Protein AF-A0A2V9G508-F1 (afdb_monomer_lite)

Radius of gyration: 18.96 Å; chains: 1; bounding box: 45×40×60 Å

Sequence (235 aa):
TRALKPDSVTQSCPCGTPPSLAWFRYMDQAVTADPVGSVQVRRRIKMYKALLGPRAAIYGDHVELTRIMGEGDKEEDLGDDFASTLGTGGVLGTKFTWPDYGPQLKNVYLKPDKEAHWKKWIGLYNEKMLSKGNFLDLYVYGYDFPEAYAIEKDGKMFYAFYAAEPKSFKEKAPEGIPKGELELRGLAEGKSYRVMDYVNKRDYGVVTGPTAKLKAEFMENLLLEATPAPADPKR

pLDDT: mean 89.58, std 12.24, range [45.34, 98.88]

Structure (mmCIF, N/CA/C/O backbone):
data_AF-A0A2V9G508-F1
#
_entry.id   AF-A0A2V9G508-F1
#
loop_
_atom_site.group_PDB
_atom_site.id
_atom_site.type_symbol
_atom_site.label_atom_id
_atom_site.label_alt_id
_atom_site.label_comp_id
_atom_site.label_asym_id
_atom_site.label_entity_id
_atom_site.label_seq_id
_atom_site.pdbx_PDB_ins_code
_atom_site.Cartn_x
_atom_site.Cartn_y
_atom_site.Cartn_z
_atom_site.occupancy
_atom_site.B_iso_or_equiv
_atom_site.auth_seq_id
_atom_site.auth_comp_id
_atom_site.auth_asym_id
_atom_site.auth_atom_id
_atom_site.pdbx_PDB_model_num
ATOM 1 N N . THR A 1 1 ? -9.281 -13.201 -24.296 1.00 66.31 1 THR A N 1
ATOM 2 C CA . THR A 1 1 ? -8.004 -13.826 -23.887 1.00 66.31 1 THR A CA 1
ATOM 3 C C . THR A 1 1 ? -8.218 -15.150 -23.179 1.00 66.31 1 THR A C 1
ATOM 5 O O . THR A 1 1 ? -7.686 -16.136 -23.665 1.00 66.31 1 THR A O 1
ATOM 8 N N . ARG A 1 2 ? -9.053 -15.227 -22.130 1.00 77.75 2 ARG A N 1
ATOM 9 C CA . ARG A 1 2 ? -9.274 -16.468 -21.352 1.00 77.75 2 ARG A CA 1
ATOM 10 C C . ARG A 1 2 ? -9.685 -17.707 -22.166 1.00 77.75 2 ARG A C 1
ATOM 12 O O . ARG A 1 2 ? -9.237 -18.795 -21.845 1.00 77.75 2 ARG A O 1
ATOM 19 N N . ALA A 1 3 ? -10.444 -17.547 -23.253 1.00 84.56 3 ALA A N 1
ATOM 20 C CA . ALA A 1 3 ? -10.786 -18.658 -24.153 1.00 84.56 3 ALA A CA 1
ATOM 21 C C . ALA A 1 3 ? -9.584 -19.231 -24.941 1.00 84.56 3 ALA A C 1
ATOM 23 O O . ALA A 1 3 ? -9.631 -20.375 -25.370 1.00 84.56 3 ALA A O 1
ATOM 24 N N . LEU A 1 4 ? -8.522 -18.442 -25.146 1.00 88.25 4 LEU A N 1
ATOM 25 C CA . LEU A 1 4 ? -7.315 -18.844 -25.884 1.00 88.25 4 LEU A CA 1
ATOM 26 C C . LEU A 1 4 ? -6.164 -19.227 -24.945 1.00 88.25 4 LEU A C 1
ATOM 28 O O . LEU A 1 4 ? -5.387 -20.124 -25.250 1.00 88.25 4 LEU A O 1
ATOM 32 N N . LYS A 1 5 ? -6.031 -18.508 -23.826 1.00 91.31 5 LYS A N 1
ATOM 33 C CA . LYS A 1 5 ? -5.007 -18.712 -22.798 1.00 91.31 5 LYS A CA 1
ATOM 34 C C . LYS A 1 5 ? -5.659 -18.542 -21.421 1.00 91.31 5 LYS A C 1
ATOM 36 O O . LYS A 1 5 ? -5.706 -17.423 -20.909 1.00 91.31 5 LYS A O 1
ATOM 41 N N . PRO A 1 6 ? -6.218 -19.615 -20.838 1.00 88.50 6 PRO A N 1
ATOM 42 C CA . PRO A 1 6 ? -6.976 -19.521 -19.594 1.00 88.50 6 PRO A CA 1
ATOM 43 C C . PRO A 1 6 ? -6.116 -19.090 -18.409 1.00 88.50 6 PRO A C 1
ATOM 45 O O . PRO A 1 6 ? -6.651 -18.441 -17.521 1.00 88.50 6 PRO A O 1
ATOM 48 N N . ASP A 1 7 ? -4.804 -19.338 -18.434 1.00 91.38 7 ASP A N 1
ATOM 49 C CA . ASP A 1 7 ? -3.892 -19.013 -17.328 1.00 91.38 7 ASP A CA 1
ATOM 50 C C . ASP A 1 7 ? -3.150 -17.677 -17.498 1.00 91.38 7 ASP A C 1
ATOM 52 O O . ASP A 1 7 ? -2.446 -17.237 -16.591 1.00 91.38 7 ASP A O 1
ATOM 56 N N . SER A 1 8 ? -3.293 -16.992 -18.641 1.00 92.19 8 SER A N 1
ATOM 57 C CA . SER A 1 8 ? -2.614 -15.707 -18.850 1.00 92.19 8 SER A CA 1
ATOM 58 C C . SER A 1 8 ? -3.250 -14.599 -18.017 1.00 92.19 8 SER A C 1
ATOM 60 O O . SER A 1 8 ? -4.474 -14.471 -17.998 1.00 92.19 8 SER A O 1
ATOM 62 N N . VAL A 1 9 ? -2.425 -13.740 -17.422 1.00 92.00 9 VAL A N 1
ATOM 63 C CA . VAL A 1 9 ? -2.872 -12.472 -16.837 1.00 92.00 9 VAL A CA 1
ATOM 64 C C . VAL A 1 9 ? -2.886 -11.413 -17.934 1.00 92.00 9 VAL A C 1
ATOM 66 O O . VAL A 1 9 ? -1.854 -11.115 -18.531 1.00 92.00 9 VAL A O 1
ATOM 69 N N . THR A 1 10 ? -4.059 -10.850 -18.210 1.00 91.44 10 THR A N 1
ATOM 70 C CA . THR A 1 10 ? -4.221 -9.756 -19.169 1.00 91.44 10 THR A CA 1
ATOM 71 C C . THR A 1 10 ? -4.081 -8.425 -18.442 1.00 91.44 10 THR A C 1
ATOM 73 O O . THR A 1 10 ? -4.891 -8.104 -17.570 1.00 91.44 10 THR A O 1
ATOM 76 N N . GLN A 1 11 ? -3.078 -7.641 -18.824 1.00 89.44 11 GLN A N 1
ATOM 77 C CA . GLN A 1 11 ? -2.895 -6.261 -18.380 1.00 89.44 11 GLN A CA 1
ATOM 78 C C . GLN A 1 11 ? -3.104 -5.302 -19.558 1.00 89.44 11 GLN A C 1
ATOM 80 O O . GLN A 1 11 ? -2.948 -5.676 -20.721 1.00 89.44 11 GLN A O 1
ATOM 85 N N . SER A 1 12 ? -3.456 -4.052 -19.270 1.00 86.38 12 SER A N 1
ATOM 86 C CA . SER A 1 12 ? -3.475 -2.975 -20.265 1.00 86.38 12 SER A CA 1
ATOM 87 C C . SER A 1 12 ? -2.794 -1.748 -19.678 1.00 86.38 12 SER A C 1
ATOM 89 O O . SER A 1 12 ? -3.294 -1.182 -18.708 1.00 86.38 12 SER A O 1
ATOM 91 N N . CYS A 1 13 ? -1.667 -1.347 -20.269 1.00 84.12 13 CYS A N 1
ATOM 92 C CA . CYS A 1 13 ? -0.889 -0.186 -19.848 1.00 84.12 13 CYS A CA 1
ATOM 93 C C . CYS A 1 13 ? -0.761 0.801 -21.021 1.00 84.12 13 CYS A C 1
ATOM 95 O O . CYS A 1 13 ? 0.034 0.565 -21.930 1.00 84.12 13 CYS A O 1
ATOM 97 N N . PRO A 1 14 ? -1.572 1.873 -21.065 1.00 82.31 14 PRO A N 1
ATOM 98 C CA . PRO A 1 14 ? -1.503 2.866 -22.132 1.00 82.31 14 PRO A CA 1
ATOM 99 C C . PRO A 1 14 ? -0.485 3.976 -21.814 1.00 82.31 14 PRO A C 1
ATOM 101 O O . PRO A 1 14 ? -0.861 5.144 -21.716 1.00 82.31 14 PRO A O 1
ATOM 104 N N . CYS A 1 15 ? 0.788 3.605 -21.637 1.00 78.50 15 CYS A N 1
ATOM 105 C CA . CYS A 1 15 ? 1.938 4.516 -21.497 1.00 78.50 15 CYS A CA 1
ATOM 106 C C . CYS A 1 15 ? 1.676 5.706 -20.552 1.00 78.50 15 CYS A C 1
ATOM 108 O O . CYS A 1 15 ? 1.617 6.861 -20.974 1.00 78.50 15 CYS A O 1
ATOM 110 N N . GLY A 1 16 ? 1.377 5.421 -19.284 1.00 74.81 16 GLY A N 1
ATOM 111 C CA . GLY A 1 16 ? 1.118 6.448 -18.266 1.00 74.81 16 GLY A CA 1
ATOM 112 C C . GLY A 1 16 ? -0.276 7.100 -18.269 1.00 74.81 16 GLY A C 1
ATOM 113 O O . GLY A 1 16 ? -0.688 7.694 -17.261 1.00 74.81 16 GLY A O 1
ATOM 114 N N . THR A 1 17 ? -1.058 6.969 -19.345 1.00 81.19 17 THR A N 1
ATOM 115 C CA . THR A 1 17 ? -2.392 7.589 -19.421 1.00 81.19 17 THR A CA 1
ATOM 116 C C . THR A 1 17 ? -3.435 6.843 -18.574 1.00 81.19 17 THR A C 1
ATOM 118 O O . THR A 1 17 ? -3.331 5.634 -18.364 1.00 81.19 17 THR A O 1
ATOM 121 N N . PRO A 1 18 ? -4.464 7.532 -18.031 1.00 77.62 18 PRO A N 1
ATOM 122 C CA . PRO A 1 18 ? -5.625 6.841 -17.475 1.00 77.62 18 PRO A CA 1
ATOM 123 C C . PRO A 1 18 ? -6.268 5.947 -18.554 1.00 77.62 18 PRO A C 1
ATOM 125 O O . PRO A 1 18 ? -6.654 6.471 -19.601 1.00 77.62 18 PRO A O 1
ATOM 128 N N . PRO A 1 19 ? -6.414 4.629 -18.340 1.00 80.06 19 PRO A N 1
ATOM 129 C CA . PRO A 1 19 ? -7.070 3.769 -19.318 1.00 80.06 19 PRO A CA 1
ATOM 130 C C . PRO A 1 19 ? -8.551 4.103 -19.477 1.00 80.06 19 PRO A C 1
ATOM 132 O O . PRO A 1 19 ? -9.226 4.546 -18.545 1.00 80.06 19 PRO A O 1
ATOM 135 N N . SER A 1 20 ? -9.075 3.803 -20.664 1.00 86.56 20 SER A N 1
ATOM 136 C CA . SER A 1 20 ? -10.512 3.859 -20.914 1.00 86.56 20 SER A CA 1
ATOM 137 C C . SER A 1 20 ? -11.251 2.848 -20.036 1.00 86.56 20 SER A C 1
ATOM 139 O O . SER A 1 20 ? -10.901 1.665 -20.008 1.00 86.56 20 SER A O 1
ATOM 141 N N . LEU A 1 21 ? -12.337 3.288 -19.391 1.00 87.75 21 LEU A N 1
ATOM 142 C CA . LEU A 1 21 ? -13.233 2.413 -18.621 1.00 87.75 21 LEU A CA 1
ATOM 143 C C . LEU A 1 21 ? -13.774 1.252 -19.471 1.00 87.75 21 LEU A C 1
ATOM 145 O O . LEU A 1 21 ? -14.044 0.170 -18.954 1.00 87.75 21 LEU A O 1
ATOM 149 N N . ALA A 1 22 ? -13.880 1.444 -20.792 1.00 89.62 22 ALA A N 1
ATOM 150 C CA . ALA A 1 22 ? -14.327 0.412 -21.724 1.00 89.62 22 ALA A CA 1
ATOM 151 C C . ALA A 1 22 ? -13.419 -0.833 -21.732 1.00 89.62 22 ALA A C 1
ATOM 153 O O . ALA A 1 22 ? -13.861 -1.914 -22.124 1.00 89.62 22 ALA A O 1
ATOM 154 N N . TRP A 1 23 ? -12.161 -0.705 -21.299 1.00 87.19 23 TRP A N 1
ATOM 155 C CA . TRP A 1 23 ? -11.194 -1.802 -21.292 1.00 87.19 23 TRP A CA 1
ATOM 156 C C . TRP A 1 23 ? -11.249 -2.656 -20.027 1.00 87.19 23 TRP A C 1
ATOM 158 O O . TRP A 1 23 ? -10.742 -3.774 -20.029 1.00 87.19 23 TRP A O 1
ATOM 168 N N . PHE A 1 24 ? -11.884 -2.172 -18.958 1.00 89.69 24 PHE A N 1
ATOM 169 C CA . PHE A 1 24 ? -11.827 -2.795 -17.629 1.00 89.69 24 PHE A CA 1
ATOM 170 C C . PHE A 1 24 ? -12.369 -4.222 -17.613 1.00 89.69 24 PHE A C 1
ATOM 172 O O . PHE A 1 24 ? -11.822 -5.093 -16.948 1.00 89.69 24 PHE A O 1
ATOM 179 N N . ARG A 1 25 ? -13.384 -4.499 -18.434 1.00 87.56 25 ARG A N 1
ATOM 180 C CA . ARG A 1 25 ? -13.949 -5.846 -18.609 1.00 87.56 25 ARG A CA 1
ATOM 181 C C . ARG A 1 25 ? -13.025 -6.842 -19.323 1.00 87.56 25 ARG A C 1
ATOM 183 O O . ARG A 1 25 ? -13.373 -8.015 -19.420 1.00 87.56 25 ARG A O 1
ATOM 190 N N . TYR A 1 26 ? -11.915 -6.380 -19.896 1.00 88.75 26 TYR A N 1
ATOM 191 C CA . TYR A 1 26 ? -10.987 -7.193 -20.685 1.00 88.75 26 TYR A CA 1
ATOM 192 C C . TYR A 1 26 ? -9.621 -7.375 -20.013 1.00 88.75 26 TYR A C 1
ATOM 194 O O . TYR A 1 26 ? -8.765 -8.049 -20.582 1.00 88.75 26 TYR A O 1
ATOM 202 N N . MET A 1 27 ? -9.418 -6.804 -18.823 1.00 89.50 27 MET A N 1
ATOM 203 C CA . MET A 1 27 ? -8.198 -6.963 -18.035 1.00 89.50 27 MET A CA 1
ATOM 204 C C . MET A 1 27 ? -8.455 -7.814 -16.793 1.00 89.50 27 MET A C 1
ATOM 206 O O . MET A 1 27 ? -9.518 -7.753 -16.183 1.00 89.50 27 MET A O 1
ATOM 210 N N . ASP A 1 28 ? -7.450 -8.595 -16.422 1.00 91.00 28 ASP A N 1
ATOM 211 C CA . ASP A 1 28 ? -7.436 -9.398 -15.199 1.00 91.00 28 ASP A CA 1
ATOM 212 C C . ASP A 1 28 ? -6.745 -8.646 -14.054 1.00 91.00 28 ASP A C 1
ATOM 214 O O . ASP A 1 28 ? -7.064 -8.834 -12.881 1.00 91.00 28 ASP A O 1
ATOM 218 N N . GLN A 1 29 ? -5.786 -7.791 -14.413 1.00 93.00 29 GLN A N 1
ATOM 219 C CA . GLN A 1 29 ? -5.009 -6.973 -13.499 1.00 93.00 29 GLN A CA 1
ATOM 220 C C . GLN A 1 29 ? -4.795 -5.598 -14.132 1.00 93.00 29 GLN A C 1
ATOM 222 O O . GLN A 1 29 ? -4.207 -5.489 -15.209 1.00 93.00 29 GLN A O 1
ATOM 227 N N . ALA A 1 30 ? -5.287 -4.548 -13.478 1.00 93.44 30 ALA A N 1
ATOM 228 C CA . ALA A 1 30 ? -5.016 -3.183 -13.920 1.00 93.44 30 ALA A CA 1
ATOM 229 C C . ALA A 1 30 ? -3.601 -2.763 -13.508 1.00 93.44 30 ALA A C 1
ATOM 231 O O . ALA A 1 30 ? -3.058 -3.300 -12.544 1.00 93.44 30 ALA A O 1
ATOM 232 N N . VAL A 1 31 ? -3.026 -1.791 -14.20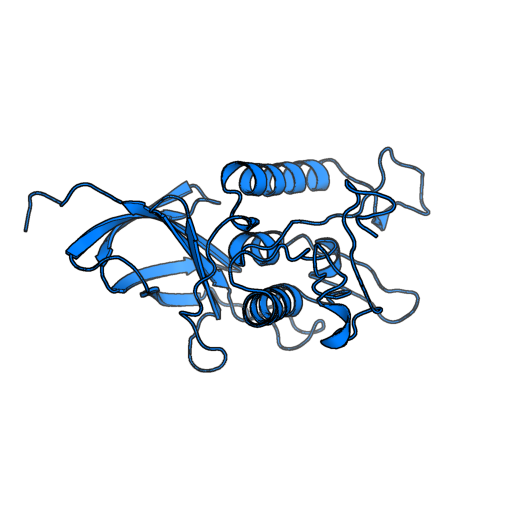9 1.00 92.25 31 VAL A N 1
ATOM 233 C CA . VAL A 1 31 ? -1.694 -1.239 -13.923 1.00 92.25 31 VAL A CA 1
ATOM 234 C C . VAL A 1 31 ? -1.843 0.236 -13.568 1.00 92.25 31 VAL A C 1
ATOM 236 O O . VAL A 1 31 ? -2.632 0.946 -14.199 1.00 92.25 31 VAL A O 1
ATOM 239 N N . THR A 1 32 ? -1.145 0.693 -12.528 1.00 89.38 32 THR A N 1
ATOM 240 C CA . THR A 1 32 ? -1.221 2.076 -12.029 1.00 89.38 32 THR A CA 1
ATOM 241 C C . THR A 1 32 ? -0.966 3.108 -13.124 1.00 89.38 32 THR A C 1
ATOM 243 O O . THR A 1 32 ? -1.766 4.040 -13.249 1.00 89.38 32 THR A O 1
ATOM 246 N N . ALA A 1 33 ? 0.116 2.939 -13.884 1.00 81.38 33 ALA A N 1
ATOM 247 C CA . ALA A 1 33 ? 0.594 3.742 -15.016 1.00 81.38 33 ALA A CA 1
ATOM 248 C C . ALA A 1 33 ? 2.057 3.322 -15.296 1.00 81.38 33 ALA A C 1
ATOM 250 O O . ALA A 1 33 ? 2.515 2.367 -14.690 1.00 81.38 33 ALA A O 1
ATOM 251 N N . ASP A 1 34 ? 2.796 4.090 -16.100 1.00 84.19 34 ASP A N 1
ATOM 252 C CA . ASP A 1 34 ? 4.206 4.381 -15.809 1.00 84.19 34 ASP A CA 1
ATOM 253 C C . ASP A 1 34 ? 4.204 5.474 -14.721 1.00 84.19 34 ASP A C 1
ATOM 255 O O . ASP A 1 34 ? 4.081 6.659 -15.059 1.00 84.19 34 ASP A O 1
ATOM 259 N N . PRO A 1 35 ? 4.131 5.136 -13.415 1.00 82.06 35 PRO A N 1
ATOM 260 C CA . PRO A 1 35 ? 4.065 6.168 -12.398 1.00 82.06 35 PRO A CA 1
ATOM 261 C C . PRO A 1 35 ? 5.350 6.992 -12.437 1.00 82.06 35 PRO A C 1
ATOM 263 O O . PRO A 1 35 ? 6.413 6.468 -12.709 1.00 82.06 35 PRO A O 1
ATOM 266 N N . VAL A 1 36 ? 5.269 8.279 -12.137 1.00 85.06 36 VAL A N 1
ATOM 267 C CA . VAL A 1 36 ? 6.465 9.114 -11.959 1.00 85.06 36 VAL A CA 1
ATOM 268 C C . VAL A 1 36 ? 6.726 9.400 -10.485 1.00 85.06 36 VAL A C 1
ATOM 270 O O . VAL A 1 36 ? 7.565 10.220 -10.153 1.00 85.06 36 VAL A O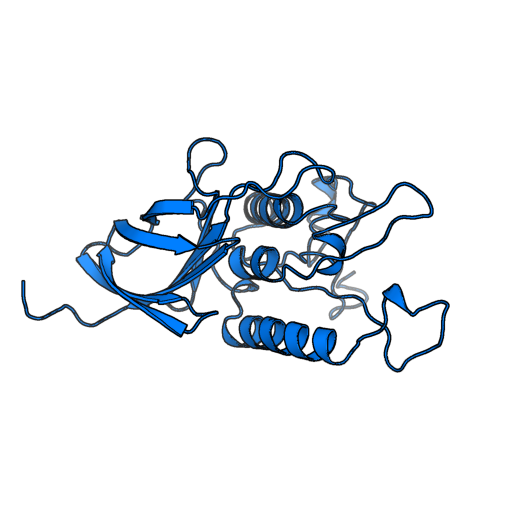 1
ATOM 273 N N . GLY A 1 37 ? 5.991 8.756 -9.575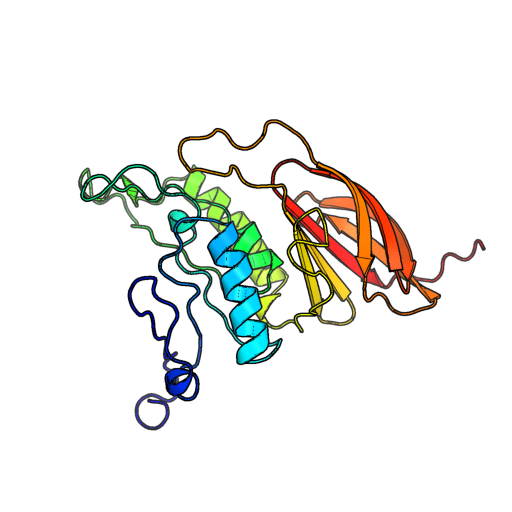 1.00 89.94 37 GLY A N 1
ATOM 274 C CA . GLY A 1 37 ? 6.084 9.021 -8.147 1.00 89.94 37 GLY A CA 1
ATOM 275 C C . GLY A 1 37 ? 5.199 8.122 -7.288 1.00 89.94 37 GLY A C 1
ATOM 276 O O . GLY A 1 37 ? 4.131 7.666 -7.715 1.00 89.94 37 GLY A O 1
ATOM 277 N N . SER A 1 38 ? 5.608 7.935 -6.038 1.00 93.44 38 SER A N 1
ATOM 278 C CA . SER A 1 38 ? 4.890 7.172 -5.013 1.00 93.44 38 SER A CA 1
ATOM 279 C C . SER A 1 38 ? 3.430 7.611 -4.822 1.00 93.44 38 SER A C 1
ATOM 281 O O . SER A 1 38 ? 2.529 6.767 -4.803 1.00 93.44 38 SER A O 1
ATOM 283 N N . VAL A 1 39 ? 3.143 8.920 -4.780 1.00 92.25 39 VAL A N 1
ATOM 284 C CA . VAL A 1 39 ? 1.757 9.441 -4.730 1.00 92.25 39 VAL A CA 1
ATOM 285 C C . VAL A 1 39 ? 0.890 8.888 -5.865 1.00 92.25 39 VAL A C 1
ATOM 287 O O . VAL A 1 39 ? -0.270 8.523 -5.648 1.00 92.25 39 VAL A O 1
ATOM 290 N N . GLN A 1 40 ? 1.424 8.839 -7.089 1.00 92.19 40 GLN A N 1
ATOM 291 C CA . GLN A 1 40 ? 0.661 8.391 -8.251 1.00 92.19 40 GLN A CA 1
ATOM 292 C C . GLN A 1 40 ? 0.323 6.907 -8.133 1.00 92.19 40 GLN A C 1
ATOM 294 O O . GLN A 1 40 ? -0.821 6.540 -8.396 1.00 92.19 40 GLN A O 1
ATOM 299 N N . VAL A 1 41 ? 1.264 6.082 -7.662 1.00 94.88 41 VAL A N 1
ATOM 300 C CA . VAL A 1 41 ? 1.022 4.663 -7.361 1.00 94.88 41 VAL A CA 1
ATOM 301 C C . VAL A 1 41 ? -0.161 4.518 -6.407 1.00 94.88 41 VAL A C 1
ATOM 303 O O . VAL A 1 41 ? -1.156 3.874 -6.749 1.00 94.88 41 VAL A O 1
ATOM 306 N N . ARG A 1 42 ? -0.107 5.178 -5.244 1.00 96.25 42 ARG A N 1
ATOM 307 C CA . ARG A 1 42 ? -1.136 5.033 -4.204 1.00 96.25 42 ARG A CA 1
ATOM 308 C C . ARG A 1 42 ? -2.518 5.485 -4.675 1.00 96.25 42 ARG A C 1
ATOM 310 O O . ARG A 1 42 ? -3.509 4.764 -4.523 1.00 96.25 42 ARG A O 1
ATOM 317 N N . ARG A 1 43 ? -2.588 6.651 -5.322 1.00 94.12 43 ARG A N 1
ATOM 318 C CA . ARG A 1 43 ? -3.852 7.228 -5.810 1.00 94.12 43 ARG A CA 1
ATOM 319 C C . ARG A 1 43 ? -4.449 6.447 -6.971 1.00 94.12 43 ARG A C 1
ATOM 321 O O . ARG A 1 43 ? -5.669 6.290 -7.033 1.00 94.12 43 ARG A O 1
ATOM 328 N N . ARG A 1 44 ? -3.618 5.914 -7.871 1.00 94.25 44 ARG A N 1
ATOM 329 C CA . ARG A 1 44 ? -4.073 5.036 -8.958 1.00 94.25 44 ARG A CA 1
ATOM 330 C C . ARG A 1 44 ? -4.610 3.721 -8.418 1.00 94.25 44 ARG A C 1
ATOM 332 O O . ARG A 1 44 ? -5.669 3.293 -8.870 1.00 94.25 44 ARG A O 1
ATOM 339 N N . ILE A 1 45 ? -3.950 3.119 -7.426 1.00 96.56 45 ILE A N 1
ATOM 340 C CA . ILE A 1 45 ? -4.465 1.910 -6.771 1.00 96.56 45 ILE A CA 1
ATOM 341 C C . ILE A 1 45 ? -5.837 2.191 -6.164 1.00 96.56 45 ILE A C 1
ATOM 343 O O . ILE A 1 45 ? -6.782 1.474 -6.487 1.00 96.56 45 ILE A O 1
ATOM 347 N N . LYS A 1 46 ? -5.997 3.272 -5.387 1.00 97.00 46 LYS A N 1
ATOM 348 C CA . LYS A 1 46 ? -7.308 3.644 -4.832 1.00 97.00 46 LYS A CA 1
ATOM 349 C C . LYS A 1 46 ? -8.371 3.846 -5.911 1.00 97.00 46 LYS A C 1
ATOM 351 O O . LYS A 1 46 ? -9.466 3.300 -5.795 1.00 97.00 46 LYS A O 1
ATOM 356 N N . MET A 1 47 ? -8.045 4.587 -6.971 1.00 95.25 47 MET A N 1
ATOM 357 C CA . MET A 1 47 ? -8.942 4.811 -8.107 1.00 95.25 47 MET A CA 1
ATOM 358 C C . MET A 1 47 ? -9.418 3.483 -8.710 1.00 95.25 47 MET A C 1
ATOM 360 O O . MET A 1 47 ? -10.617 3.285 -8.892 1.00 95.25 47 MET A O 1
ATOM 364 N N . TYR A 1 48 ? -8.510 2.546 -8.988 1.00 95.62 48 TYR A N 1
ATOM 365 C CA . TYR A 1 48 ? -8.913 1.257 -9.543 1.00 95.62 48 TYR A CA 1
ATOM 366 C C . TYR A 1 48 ? -9.673 0.385 -8.550 1.00 95.62 48 TYR A C 1
ATOM 368 O O . TYR A 1 48 ? -10.604 -0.293 -8.964 1.00 95.62 48 TYR A O 1
ATOM 376 N N . LYS A 1 49 ? -9.335 0.400 -7.257 1.00 97.00 49 LYS A N 1
ATOM 377 C CA . LYS A 1 49 ? -10.113 -0.315 -6.232 1.00 97.00 49 LYS A CA 1
ATOM 378 C C . LYS A 1 49 ? -11.552 0.208 -6.163 1.00 97.00 49 LYS A C 1
ATOM 380 O O . LYS A 1 49 ? -12.472 -0.587 -6.006 1.00 97.00 49 LYS A O 1
ATOM 385 N N . ALA A 1 50 ? -11.762 1.510 -6.361 1.00 95.38 50 ALA A N 1
ATOM 386 C CA . ALA A 1 50 ? -13.100 2.090 -6.447 1.00 95.38 50 ALA A CA 1
ATOM 387 C C . ALA A 1 50 ? -13.867 1.639 -7.707 1.00 95.38 50 ALA A C 1
ATOM 389 O O . ALA A 1 50 ? -15.066 1.390 -7.638 1.00 95.38 50 ALA A O 1
ATOM 390 N N . LEU A 1 51 ? -13.185 1.506 -8.850 1.00 94.69 51 LEU A N 1
ATOM 391 C CA . LEU A 1 51 ? -13.824 1.194 -10.138 1.00 94.69 51 LEU A CA 1
ATOM 392 C C . LEU A 1 51 ? -13.991 -0.312 -10.412 1.00 94.69 51 LEU A C 1
ATOM 394 O O . LEU A 1 51 ? -14.975 -0.725 -11.017 1.00 94.69 51 LEU A O 1
ATOM 398 N N . LEU A 1 52 ? -13.019 -1.127 -10.001 1.00 95.25 52 LEU A N 1
ATOM 399 C CA . LEU A 1 52 ? -12.946 -2.574 -10.248 1.00 95.25 52 LEU A CA 1
ATOM 400 C C . LEU A 1 52 ? -13.343 -3.404 -9.020 1.00 95.25 52 LEU A C 1
ATOM 402 O O . LEU A 1 52 ? -13.505 -4.621 -9.114 1.00 95.25 52 LEU A O 1
ATOM 406 N N . GLY A 1 53 ? -13.494 -2.753 -7.868 1.00 96.38 53 GLY A N 1
ATOM 407 C CA . GLY A 1 53 ? -13.871 -3.366 -6.604 1.00 96.38 53 GLY A CA 1
ATOM 408 C C . GLY A 1 53 ? -12.707 -3.501 -5.612 1.00 96.38 53 GLY A C 1
ATOM 409 O O . GLY A 1 53 ? -11.531 -3.562 -5.990 1.00 96.38 53 GLY A O 1
ATOM 410 N N . PRO A 1 54 ? -13.024 -3.616 -4.311 1.00 97.50 54 PRO A N 1
ATOM 411 C CA . PRO A 1 54 ? -12.045 -3.502 -3.227 1.00 97.50 54 PRO A CA 1
ATOM 412 C C . PRO A 1 54 ? -11.012 -4.640 -3.191 1.00 97.50 54 PRO A C 1
ATOM 414 O O . PRO A 1 54 ? -9.946 -4.500 -2.593 1.00 97.50 54 PRO A O 1
ATOM 417 N N . ARG A 1 55 ? -11.291 -5.758 -3.873 1.00 97.25 55 ARG A N 1
ATOM 418 C CA . ARG A 1 55 ? -10.390 -6.917 -3.999 1.00 97.25 55 ARG A CA 1
ATOM 419 C C . ARG A 1 55 ? -9.724 -7.033 -5.374 1.00 97.25 55 ARG A C 1
ATOM 421 O O . ARG A 1 55 ? -9.081 -8.041 -5.648 1.00 97.25 55 ARG A O 1
ATOM 428 N N . ALA A 1 56 ? -9.877 -6.038 -6.249 1.00 96.44 56 ALA A N 1
ATOM 429 C CA . ALA A 1 56 ? -9.273 -6.070 -7.578 1.00 96.44 56 ALA A CA 1
ATOM 430 C C . ALA A 1 56 ? -7.740 -6.142 -7.495 1.00 96.44 56 ALA A C 1
ATOM 432 O O . ALA A 1 56 ? -7.124 -5.470 -6.661 1.00 96.44 56 ALA A O 1
ATOM 433 N N . ALA A 1 57 ? -7.117 -6.942 -8.361 1.00 96.56 57 ALA A N 1
ATOM 434 C CA . ALA A 1 57 ? -5.666 -7.018 -8.463 1.00 96.56 57 ALA A CA 1
ATOM 435 C C . ALA A 1 57 ? -5.146 -5.819 -9.265 1.00 96.56 57 ALA A C 1
ATOM 437 O O . ALA A 1 57 ? -5.416 -5.709 -10.460 1.00 96.56 57 ALA A O 1
ATOM 438 N N . ILE A 1 58 ? -4.402 -4.926 -8.610 1.00 96.62 58 ILE A N 1
ATOM 439 C CA . ILE A 1 58 ? -3.825 -3.735 -9.245 1.00 96.62 58 ILE A CA 1
ATOM 440 C C . ILE A 1 58 ? -2.308 -3.829 -9.152 1.00 96.62 58 ILE A C 1
ATOM 442 O O . ILE A 1 58 ? -1.770 -3.821 -8.051 1.00 96.62 58 ILE A O 1
ATOM 446 N N . TYR A 1 59 ? -1.623 -3.947 -10.280 1.00 96.06 59 TYR A N 1
ATOM 447 C CA . TYR A 1 59 ? -0.169 -3.906 -10.362 1.00 96.06 59 TYR A CA 1
ATOM 448 C C . TYR A 1 59 ? 0.323 -2.475 -10.134 1.00 96.06 59 TYR A C 1
ATOM 450 O O . TYR A 1 59 ? -0.137 -1.553 -10.806 1.00 96.06 59 TYR A O 1
ATOM 458 N N . GLY A 1 60 ? 1.229 -2.295 -9.169 1.00 94.44 60 GLY A N 1
ATOM 459 C CA . GLY A 1 60 ? 1.803 -0.992 -8.813 1.00 94.44 60 GLY A CA 1
ATOM 460 C C . GLY A 1 60 ? 2.770 -0.416 -9.849 1.00 94.44 60 GLY A C 1
ATOM 461 O O . GLY A 1 60 ? 3.202 0.721 -9.679 1.00 94.44 60 GLY A O 1
ATOM 462 N N . ASP A 1 61 ? 3.052 -1.181 -10.905 1.00 93.62 61 ASP A N 1
ATOM 463 C CA . ASP A 1 61 ? 4.205 -1.038 -11.792 1.00 93.62 61 ASP A CA 1
ATOM 464 C C . ASP A 1 61 ? 5.543 -1.278 -11.067 1.00 93.62 61 ASP A C 1
ATOM 466 O O . ASP A 1 61 ? 5.585 -1.739 -9.920 1.00 93.62 61 ASP A O 1
ATOM 470 N N . HIS A 1 62 ? 6.645 -1.065 -11.773 1.00 93.81 62 HIS A N 1
ATOM 471 C CA . HIS A 1 62 ? 7.999 -1.211 -11.276 1.00 93.81 62 HIS A CA 1
ATOM 472 C C . HIS A 1 62 ? 8.252 -0.231 -10.129 1.00 93.81 62 HIS A C 1
ATOM 474 O O . HIS A 1 62 ? 8.044 0.970 -10.277 1.00 93.81 62 HIS A O 1
ATOM 480 N N . VAL A 1 63 ? 8.749 -0.727 -8.993 1.00 95.31 63 VAL A N 1
ATOM 481 C CA . VAL A 1 63 ? 9.086 0.121 -7.840 1.00 95.31 63 VAL A CA 1
ATOM 482 C C . VAL A 1 63 ? 10.089 1.219 -8.201 1.00 95.31 63 VAL A C 1
ATOM 484 O O . VAL A 1 63 ? 10.060 2.299 -7.629 1.00 95.31 63 VAL A O 1
ATOM 487 N N . GLU A 1 64 ? 10.943 0.981 -9.194 1.00 93.69 64 GLU A N 1
ATOM 488 C CA . GLU A 1 64 ? 11.929 1.951 -9.661 1.00 93.69 64 GLU A CA 1
ATOM 489 C C . GLU A 1 64 ? 11.284 3.256 -10.163 1.00 93.69 64 GLU A C 1
ATOM 491 O O . GLU A 1 64 ? 11.880 4.324 -10.052 1.00 93.69 64 GLU A O 1
ATOM 496 N N . LEU A 1 65 ? 10.037 3.191 -10.631 1.00 91.56 65 LEU A N 1
ATOM 497 C CA . LEU A 1 65 ? 9.261 4.328 -11.124 1.00 91.56 65 LEU A CA 1
ATOM 498 C C . LEU A 1 65 ? 8.619 5.165 -9.997 1.00 91.56 65 LEU A C 1
ATOM 500 O O . LEU A 1 65 ? 8.001 6.201 -10.239 1.00 91.56 65 LEU A O 1
ATOM 504 N N . THR A 1 66 ? 8.779 4.772 -8.728 1.00 91.81 66 THR A N 1
ATOM 505 C CA . THR A 1 66 ? 8.290 5.580 -7.598 1.00 91.81 66 THR A CA 1
ATOM 506 C C . THR A 1 66 ? 9.117 6.844 -7.364 1.00 91.81 66 THR A C 1
ATOM 508 O O . THR A 1 66 ? 8.699 7.717 -6.603 1.00 91.81 66 THR A O 1
ATOM 511 N N . ARG A 1 67 ? 10.280 6.960 -8.012 1.00 89.38 67 ARG A N 1
ATOM 512 C CA . ARG A 1 67 ? 11.096 8.171 -8.040 1.00 89.38 67 ARG A CA 1
ATOM 513 C C . ARG A 1 67 ? 11.902 8.213 -9.327 1.00 89.38 67 ARG A C 1
ATOM 515 O O . ARG A 1 67 ? 12.729 7.338 -9.559 1.00 89.38 67 ARG A O 1
ATOM 522 N N . ILE A 1 68 ? 11.716 9.278 -10.092 1.00 86.50 68 ILE A N 1
ATOM 523 C CA . ILE A 1 68 ? 12.401 9.495 -11.362 1.00 86.50 68 ILE A CA 1
ATOM 524 C C . ILE A 1 68 ? 13.274 10.748 -11.266 1.00 86.50 68 ILE A C 1
ATOM 526 O O . ILE A 1 68 ? 12.907 11.729 -10.613 1.00 86.50 68 ILE A O 1
ATOM 530 N N . MET A 1 69 ? 14.449 10.713 -11.891 1.00 83.12 69 MET A N 1
ATOM 531 C CA . MET A 1 69 ? 15.325 11.873 -12.056 1.00 83.12 69 MET A CA 1
ATOM 532 C C . MET A 1 69 ? 15.712 12.062 -13.520 1.00 83.12 69 MET A C 1
ATOM 534 O O . MET A 1 69 ? 15.861 11.098 -14.254 1.00 83.12 69 MET A O 1
ATOM 538 N N . GLY A 1 70 ? 15.939 13.312 -13.927 1.00 81.12 70 GLY A N 1
ATOM 539 C CA . GLY A 1 70 ? 16.261 13.646 -15.317 1.00 81.12 70 GLY A CA 1
ATOM 540 C C . GLY A 1 70 ? 15.022 13.967 -16.154 1.00 81.12 70 GLY A C 1
ATOM 541 O O . GLY A 1 70 ? 13.908 14.013 -15.643 1.00 81.12 70 GLY A O 1
ATOM 542 N N . GLU A 1 71 ? 15.243 14.281 -17.431 1.00 74.56 71 GLU A N 1
ATOM 543 C CA . GLU A 1 71 ? 14.198 14.612 -18.407 1.00 74.56 71 GLU A CA 1
ATOM 544 C C . GLU A 1 71 ? 14.601 14.026 -19.778 1.00 74.56 71 GLU A C 1
ATOM 546 O O . GLU A 1 71 ? 15.782 14.057 -20.149 1.00 74.56 71 GLU A O 1
ATOM 551 N N . GLY A 1 72 ? 13.630 13.507 -20.537 1.00 76.75 72 GLY A N 1
ATOM 552 C CA . GLY A 1 72 ? 13.847 12.950 -21.879 1.00 76.75 72 GLY A CA 1
ATOM 553 C C . GLY A 1 72 ? 14.769 11.725 -21.875 1.00 76.75 72 GLY A C 1
ATOM 554 O O . GLY A 1 72 ? 14.645 10.848 -21.031 1.00 76.75 72 GLY A O 1
ATOM 555 N N . ASP A 1 73 ? 15.745 11.683 -22.784 1.00 73.88 73 ASP A N 1
ATOM 556 C CA . ASP A 1 73 ? 16.667 10.540 -22.943 1.00 73.88 73 ASP A CA 1
ATOM 557 C C . ASP A 1 73 ? 17.640 10.328 -21.761 1.00 73.88 73 ASP A C 1
ATOM 559 O O . ASP A 1 73 ? 18.489 9.437 -21.801 1.00 73.88 73 ASP A O 1
ATOM 563 N N . LYS A 1 74 ? 17.572 11.172 -20.724 1.00 79.12 74 LYS A N 1
ATOM 564 C CA . LYS A 1 74 ? 18.414 11.107 -19.516 1.00 79.12 74 LYS A CA 1
ATOM 565 C C . LYS A 1 74 ? 17.618 10.745 -18.262 1.00 79.12 74 LYS A C 1
ATOM 567 O O . LYS A 1 74 ? 18.073 11.030 -17.156 1.00 79.12 74 LYS A O 1
ATOM 572 N N . GLU A 1 75 ? 16.420 10.207 -18.445 1.00 82.44 75 GLU A N 1
ATOM 573 C CA . GLU A 1 75 ? 15.566 9.750 -17.360 1.00 82.44 75 GLU A CA 1
ATOM 574 C C . GLU A 1 75 ? 16.163 8.513 -16.667 1.00 82.44 75 GLU A C 1
ATOM 576 O O . GLU A 1 75 ? 16.590 7.556 -17.316 1.00 82.44 75 GLU A O 1
ATOM 581 N N . GLU A 1 76 ? 16.212 8.549 -15.337 1.00 85.62 76 GLU A N 1
ATOM 582 C CA . GLU A 1 76 ? 16.655 7.451 -14.486 1.00 85.62 76 GLU A CA 1
ATOM 583 C C . GLU A 1 76 ? 15.583 7.096 -13.451 1.00 85.62 76 GLU A C 1
ATOM 585 O O . GLU A 1 76 ? 15.143 7.944 -12.669 1.00 85.62 76 GLU A O 1
ATOM 590 N N . ASP A 1 77 ? 15.240 5.808 -13.405 1.00 89.31 77 ASP A N 1
ATOM 591 C CA . ASP A 1 77 ? 14.310 5.225 -12.439 1.00 89.31 77 ASP A CA 1
ATOM 592 C C . ASP A 1 77 ? 15.073 4.804 -11.179 1.00 89.31 77 ASP A C 1
ATOM 594 O O . ASP A 1 77 ? 15.888 3.876 -11.197 1.00 89.31 77 ASP A O 1
ATOM 598 N N . LEU A 1 78 ? 14.837 5.506 -10.073 1.00 89.25 78 LEU A N 1
ATOM 599 C CA . LEU A 1 78 ? 15.643 5.428 -8.850 1.00 89.25 78 LEU A CA 1
ATOM 600 C C . LEU A 1 78 ? 14.818 5.080 -7.602 1.00 89.25 78 LEU A C 1
ATOM 602 O O . LEU A 1 78 ? 15.308 5.222 -6.475 1.00 89.25 78 LEU A O 1
ATOM 606 N N . GLY A 1 79 ? 13.554 4.718 -7.793 1.00 91.2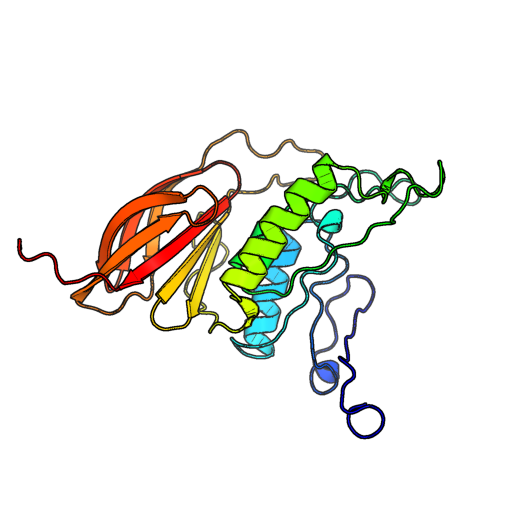5 79 GLY A N 1
ATOM 607 C CA . GLY A 1 79 ? 12.608 4.385 -6.739 1.00 91.25 79 GLY A CA 1
ATOM 608 C C . GLY A 1 79 ? 12.873 3.041 -6.063 1.00 91.25 79 GLY A C 1
ATOM 609 O O . GLY A 1 79 ? 13.390 2.091 -6.652 1.00 91.25 79 GLY A O 1
ATOM 610 N N . ASP A 1 80 ? 12.498 2.972 -4.793 1.00 94.12 80 ASP A N 1
ATOM 611 C CA . ASP A 1 80 ? 12.564 1.779 -3.952 1.00 94.12 80 ASP A CA 1
ATOM 612 C C . ASP A 1 80 ? 11.397 1.717 -2.938 1.00 94.12 80 ASP A C 1
ATOM 614 O O . ASP A 1 80 ? 11.420 0.915 -1.994 1.00 94.12 80 ASP A O 1
ATOM 618 N N . ASP A 1 81 ? 10.348 2.527 -3.152 1.00 96.12 81 ASP A N 1
ATOM 619 C CA . ASP A 1 81 ? 9.179 2.643 -2.274 1.00 96.12 81 ASP A CA 1
ATOM 620 C C . ASP A 1 81 ? 8.137 1.547 -2.545 1.00 96.12 81 ASP A C 1
ATOM 622 O O . ASP A 1 81 ? 7.069 1.742 -3.136 1.00 96.12 81 ASP A O 1
ATOM 626 N N . PHE A 1 82 ? 8.430 0.357 -2.034 1.00 98.06 82 PHE A N 1
ATOM 627 C CA . PHE A 1 82 ? 7.466 -0.738 -1.993 1.00 98.06 82 PHE A CA 1
ATOM 628 C C . PHE A 1 82 ? 6.297 -0.485 -1.032 1.00 98.06 82 PHE A C 1
ATOM 630 O O . PHE A 1 82 ? 5.249 -1.128 -1.173 1.00 98.06 82 PHE A O 1
ATOM 637 N N . ALA A 1 83 ? 6.449 0.421 -0.060 1.00 98.19 83 ALA A N 1
ATOM 638 C CA . ALA A 1 83 ? 5.422 0.697 0.937 1.00 98.19 83 ALA A CA 1
ATOM 639 C C . ALA A 1 83 ? 4.168 1.272 0.278 1.00 98.19 83 ALA A C 1
ATOM 641 O O . ALA A 1 83 ? 3.059 0.900 0.661 1.00 98.19 83 ALA A O 1
ATOM 642 N N . SER A 1 84 ? 4.324 2.122 -0.740 1.00 97.81 84 SER A N 1
ATOM 643 C CA . SER A 1 84 ? 3.211 2.696 -1.505 1.00 97.81 84 SER A CA 1
ATOM 644 C C . SER A 1 84 ? 2.333 1.643 -2.184 1.00 97.81 84 SER A C 1
ATOM 646 O O . SER A 1 84 ? 1.106 1.730 -2.115 1.00 97.81 84 SER A O 1
ATOM 648 N N . THR A 1 85 ? 2.923 0.604 -2.777 1.00 98.50 85 THR A N 1
ATOM 649 C CA . THR A 1 85 ? 2.148 -0.480 -3.402 1.00 98.50 85 THR A CA 1
ATOM 650 C C . THR A 1 85 ? 1.617 -1.470 -2.364 1.00 98.50 85 THR A C 1
ATOM 652 O O . THR A 1 85 ? 0.457 -1.874 -2.435 1.00 98.50 85 THR A O 1
ATOM 655 N N . LEU A 1 86 ? 2.432 -1.857 -1.375 1.00 98.75 86 LEU A N 1
ATOM 656 C CA . LEU A 1 86 ? 2.029 -2.819 -0.346 1.00 98.75 86 LEU A CA 1
ATOM 657 C C . LEU A 1 86 ? 0.892 -2.275 0.529 1.00 98.75 86 LEU A C 1
ATOM 659 O O . LEU A 1 86 ? -0.129 -2.943 0.689 1.00 98.75 86 LEU A O 1
ATOM 663 N N . GLY A 1 87 ? 1.061 -1.071 1.080 1.00 98.44 87 GLY A N 1
ATOM 664 C CA . GLY A 1 87 ? 0.130 -0.467 2.038 1.00 98.44 87 GLY A CA 1
ATOM 665 C C . GLY A 1 87 ? -1.234 -0.111 1.447 1.00 98.44 87 GLY A C 1
ATOM 666 O O . GLY A 1 87 ? -2.223 -0.044 2.170 1.00 98.44 87 GLY A O 1
ATOM 667 N N . THR A 1 88 ? -1.313 0.040 0.126 1.00 98.38 88 THR A N 1
ATOM 668 C CA . THR A 1 88 ? -2.573 0.262 -0.602 1.00 98.38 88 THR A CA 1
ATOM 669 C C . THR A 1 88 ? -3.202 -1.029 -1.137 1.00 98.38 88 THR A C 1
ATOM 671 O O . THR A 1 88 ? -4.283 -0.995 -1.729 1.00 98.38 88 THR A O 1
ATOM 674 N N . GLY A 1 89 ? -2.569 -2.187 -0.914 1.00 98.38 89 GLY A N 1
ATOM 675 C CA . GLY A 1 89 ? -3.089 -3.482 -1.358 1.00 98.38 89 GLY A CA 1
ATOM 676 C C . GLY A 1 89 ? -2.959 -3.690 -2.867 1.00 98.38 89 GLY A C 1
ATOM 677 O O . GLY A 1 89 ? -3.823 -4.324 -3.484 1.00 98.38 89 GLY A O 1
ATOM 678 N N . GLY A 1 90 ? -1.911 -3.130 -3.470 1.00 98.12 90 GLY A N 1
ATOM 679 C CA . GLY A 1 90 ? -1.492 -3.421 -4.836 1.00 98.12 90 GLY A CA 1
ATOM 680 C C . GLY A 1 90 ? -0.651 -4.695 -4.933 1.00 98.12 90 GLY A C 1
ATOM 681 O O . GLY A 1 90 ? -0.335 -5.343 -3.939 1.00 98.12 90 GLY A O 1
ATOM 682 N N . VAL A 1 91 ? -0.289 -5.073 -6.153 1.00 98.12 91 VAL A N 1
ATOM 683 C CA . VAL A 1 91 ? 0.638 -6.156 -6.490 1.00 98.12 91 VAL A CA 1
ATOM 684 C C . VAL A 1 91 ? 1.991 -5.532 -6.805 1.00 98.12 91 VAL A C 1
ATOM 686 O O . VAL A 1 91 ? 2.061 -4.638 -7.647 1.00 98.12 91 VAL A O 1
ATOM 689 N N . LEU A 1 92 ? 3.042 -5.977 -6.111 1.00 97.62 92 LEU A N 1
ATOM 690 C CA . LEU A 1 92 ? 4.387 -5.428 -6.284 1.00 97.62 92 LEU A CA 1
ATOM 691 C C . LEU A 1 92 ? 4.943 -5.718 -7.679 1.00 97.62 92 LEU A C 1
ATOM 693 O O . LEU A 1 92 ? 4.712 -6.794 -8.233 1.00 97.62 92 LEU A O 1
ATOM 697 N N . GLY A 1 93 ? 5.730 -4.774 -8.185 1.00 95.31 93 GLY A N 1
ATOM 698 C CA . GLY A 1 93 ? 6.495 -4.878 -9.416 1.00 95.31 93 GLY A CA 1
ATOM 699 C C . GLY A 1 93 ? 7.912 -4.374 -9.236 1.00 95.31 93 GLY A C 1
ATOM 700 O O . GLY A 1 93 ? 8.188 -3.534 -8.385 1.00 95.31 93 GLY A O 1
ATOM 701 N N . THR A 1 94 ? 8.828 -4.918 -10.023 1.00 95.31 94 THR A N 1
ATOM 702 C CA . THR A 1 94 ? 10.234 -4.512 -10.050 1.00 95.31 94 THR A CA 1
ATOM 703 C C . THR A 1 94 ? 10.830 -4.885 -11.398 1.00 95.31 94 THR A C 1
ATOM 705 O O . THR A 1 94 ? 10.424 -5.892 -11.986 1.00 95.31 94 THR A O 1
ATOM 708 N N . LYS A 1 95 ? 11.797 -4.100 -11.874 1.00 92.12 95 LYS A N 1
ATOM 709 C CA . LYS A 1 95 ? 12.610 -4.439 -13.045 1.00 92.12 95 LYS A CA 1
ATOM 710 C C . LYS A 1 95 ? 14.092 -4.404 -12.697 1.00 92.12 95 LYS A C 1
ATOM 712 O O . LYS A 1 95 ? 14.622 -3.422 -12.179 1.00 92.12 95 LYS A O 1
ATOM 717 N N . PHE A 1 96 ? 14.790 -5.491 -13.005 1.00 93.31 96 PHE A N 1
ATOM 718 C CA . PHE A 1 96 ? 16.234 -5.559 -12.838 1.00 93.31 96 PHE A CA 1
ATOM 719 C C . PHE A 1 96 ? 16.867 -6.585 -13.771 1.00 93.31 96 PHE A C 1
ATOM 721 O O . PHE A 1 96 ? 16.196 -7.479 -14.288 1.00 93.31 96 PHE A O 1
ATOM 728 N N . THR A 1 97 ? 18.181 -6.479 -13.944 1.00 93.19 97 THR A N 1
ATOM 729 C CA . THR A 1 97 ? 18.991 -7.484 -14.632 1.00 93.19 97 THR A CA 1
ATOM 730 C C . THR A 1 97 ? 19.842 -8.270 -13.645 1.00 93.19 97 THR A C 1
ATOM 732 O O . THR A 1 97 ? 20.349 -7.721 -12.663 1.00 93.19 97 THR A O 1
ATOM 735 N N . TRP A 1 98 ? 20.009 -9.559 -13.932 1.00 90.19 98 TRP A N 1
ATOM 736 C CA . TRP A 1 98 ? 20.889 -10.468 -13.207 1.00 90.19 98 TRP A CA 1
ATOM 737 C C . TRP A 1 98 ? 21.450 -11.523 -14.177 1.00 90.19 98 TRP A C 1
ATOM 739 O O . TRP A 1 98 ? 20.646 -12.150 -14.872 1.00 90.19 98 TRP A O 1
ATOM 749 N N . PRO A 1 99 ? 22.775 -11.768 -14.230 1.00 91.06 99 PRO A N 1
ATOM 750 C CA . PRO A 1 99 ? 23.846 -11.119 -13.459 1.00 91.06 99 PRO A CA 1
ATOM 751 C C . PRO A 1 99 ? 24.195 -9.711 -14.002 1.00 91.06 99 PRO A C 1
ATOM 753 O O . PRO A 1 99 ? 23.372 -9.073 -14.661 1.00 91.06 99 PRO A O 1
ATOM 756 N N . ASP A 1 100 ? 25.388 -9.193 -13.691 1.00 90.00 100 ASP A N 1
ATOM 757 C CA . ASP A 1 100 ? 25.912 -7.954 -14.283 1.00 90.00 100 ASP A CA 1
ATOM 758 C C . ASP A 1 100 ? 26.246 -8.175 -15.769 1.00 90.00 100 ASP A C 1
ATOM 760 O O . ASP A 1 100 ? 27.142 -8.948 -16.112 1.00 90.00 100 ASP A O 1
ATOM 764 N N . TYR A 1 101 ? 25.505 -7.502 -16.652 1.00 91.25 101 TYR A N 1
ATOM 765 C CA . TYR A 1 101 ? 25.687 -7.569 -18.106 1.00 91.25 101 TYR A CA 1
ATOM 766 C C . TYR A 1 101 ? 26.591 -6.458 -18.658 1.00 91.25 101 TYR A C 1
ATOM 768 O O . TYR A 1 101 ? 26.754 -6.356 -19.876 1.00 91.25 101 TYR A O 1
ATOM 776 N N . GLY A 1 102 ? 27.184 -5.629 -17.796 1.00 90.31 102 GLY A N 1
ATOM 777 C CA . GLY A 1 102 ? 28.095 -4.561 -18.184 1.00 90.31 102 GLY A CA 1
ATOM 778 C C . GLY A 1 102 ? 27.467 -3.160 -18.206 1.00 90.31 102 GLY A C 1
ATOM 779 O O . GLY A 1 102 ? 26.323 -2.955 -17.786 1.00 90.31 102 GLY A O 1
ATOM 780 N N . PRO A 1 103 ? 28.229 -2.155 -18.683 1.00 89.12 103 PRO A N 1
ATOM 781 C CA . PRO A 1 103 ? 27.930 -0.733 -18.491 1.00 89.12 103 PRO A CA 1
ATOM 782 C C . PRO A 1 103 ? 26.545 -0.285 -18.972 1.00 89.12 103 PRO A C 1
ATOM 784 O O . PRO A 1 103 ? 25.947 0.598 -18.365 1.00 89.12 103 PRO A O 1
ATOM 787 N N . GLN A 1 104 ? 26.025 -0.908 -20.027 1.00 86.00 104 GLN A N 1
ATOM 788 C CA . GLN A 1 104 ? 24.756 -0.558 -20.661 1.00 86.00 104 GLN A CA 1
ATOM 789 C C . GLN A 1 104 ? 23.517 -0.899 -19.817 1.00 86.00 104 GLN A C 1
ATOM 791 O O . GLN A 1 104 ? 22.478 -0.276 -20.000 1.00 86.00 104 GLN A O 1
ATOM 796 N N . LEU A 1 105 ? 23.615 -1.851 -18.880 1.00 86.50 105 LEU A N 1
ATOM 797 C CA . LEU A 1 105 ? 22.524 -2.225 -17.959 1.00 86.50 105 LEU A CA 1
ATOM 798 C C . LEU A 1 105 ? 22.859 -1.906 -16.495 1.00 86.50 105 LEU A C 1
ATOM 800 O O . LEU A 1 105 ? 22.156 -2.333 -15.580 1.00 86.50 105 LEU A O 1
ATOM 804 N N . LYS A 1 106 ? 23.908 -1.112 -16.254 1.00 85.88 106 LYS A N 1
ATOM 805 C CA . LYS A 1 106 ? 24.406 -0.801 -14.908 1.00 85.88 106 LYS A CA 1
ATOM 806 C C . LYS A 1 106 ? 23.349 -0.155 -14.002 1.00 85.88 106 LYS A C 1
ATOM 808 O O . LYS A 1 106 ? 23.356 -0.403 -12.797 1.00 85.88 106 LYS A O 1
ATOM 8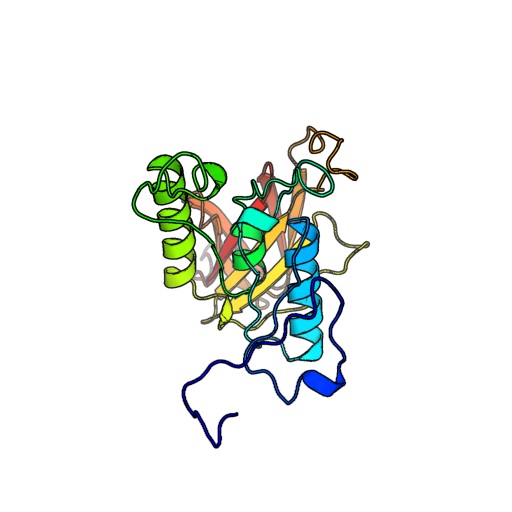13 N N . ASN A 1 107 ? 22.445 0.643 -14.572 1.00 82.81 107 ASN A N 1
ATOM 814 C CA . ASN A 1 107 ? 21.399 1.348 -13.823 1.00 82.81 107 ASN A CA 1
ATOM 815 C C . ASN A 1 107 ? 20.269 0.413 -13.358 1.00 82.81 107 ASN A C 1
ATOM 817 O O . ASN A 1 107 ? 19.651 0.664 -12.329 1.00 82.81 107 ASN A O 1
ATOM 821 N N . VAL A 1 108 ? 20.044 -0.701 -14.061 1.00 87.38 108 VAL A N 1
ATOM 822 C CA . VAL A 1 108 ? 19.008 -1.694 -13.726 1.00 87.38 108 VAL A CA 1
ATOM 823 C C . VAL A 1 108 ? 19.584 -2.969 -13.104 1.00 87.38 108 VAL A C 1
ATOM 825 O O . VAL A 1 108 ? 18.841 -3.897 -12.794 1.00 87.38 108 VAL A O 1
ATOM 828 N N . TYR A 1 109 ? 20.895 -3.031 -12.876 1.00 92.06 109 TYR A N 1
ATOM 829 C CA . TYR A 1 109 ? 21.536 -4.184 -12.253 1.00 92.06 109 TYR A CA 1
ATOM 830 C C . TYR A 1 109 ? 21.090 -4.380 -10.794 1.00 92.06 109 TYR A C 1
ATOM 832 O O . TYR A 1 109 ? 21.082 -3.441 -9.990 1.00 92.06 109 TYR A O 1
ATOM 840 N N . LEU A 1 110 ? 20.754 -5.624 -10.434 1.00 94.00 110 LEU A N 1
ATOM 841 C CA . LEU A 1 110 ? 20.414 -6.008 -9.065 1.00 94.00 110 LEU A CA 1
ATOM 842 C C . LEU A 1 110 ? 21.673 -6.138 -8.197 1.00 94.00 110 LEU A C 1
ATOM 844 O O . LEU A 1 110 ? 22.212 -7.224 -7.995 1.00 94.00 110 LEU A O 1
ATOM 848 N N . LYS A 1 111 ? 22.142 -5.005 -7.676 1.00 92.50 111 LYS A N 1
ATOM 849 C CA . LYS A 1 111 ? 23.247 -4.952 -6.709 1.00 92.50 111 LYS A CA 1
ATOM 850 C C . LYS A 1 111 ? 22.865 -5.629 -5.379 1.00 92.50 111 LYS A C 1
ATOM 852 O O . LYS A 1 111 ? 21.678 -5.705 -5.073 1.00 92.50 111 LYS A O 1
ATOM 857 N N . PRO A 1 112 ? 23.829 -6.081 -4.555 1.00 93.50 112 PRO A N 1
ATOM 858 C CA . PRO A 1 112 ? 23.529 -6.798 -3.307 1.00 93.50 112 PRO A CA 1
ATOM 859 C C . PRO A 1 112 ? 22.660 -6.028 -2.296 1.00 93.50 112 PRO A C 1
ATOM 861 O O . PRO A 1 112 ? 21.814 -6.617 -1.626 1.00 93.50 112 PRO A O 1
ATOM 864 N N . ASP A 1 113 ? 22.844 -4.713 -2.186 1.00 92.50 113 ASP A N 1
ATOM 865 C CA . ASP A 1 113 ? 22.019 -3.819 -1.364 1.00 92.50 113 ASP A CA 1
ATOM 866 C C . ASP A 1 113 ? 20.584 -3.720 -1.904 1.00 92.50 113 ASP A C 1
ATOM 868 O O . ASP A 1 113 ? 19.624 -3.883 -1.144 1.00 92.50 113 ASP A O 1
ATOM 872 N N . LYS A 1 114 ? 20.447 -3.566 -3.230 1.00 93.75 114 LYS A N 1
ATOM 873 C CA . LYS A 1 114 ? 19.172 -3.651 -3.957 1.00 93.75 114 LYS A CA 1
ATOM 874 C C . LYS A 1 114 ? 18.505 -5.008 -3.681 1.00 93.75 114 LYS A C 1
ATOM 876 O O . LYS A 1 114 ? 17.383 -5.086 -3.205 1.00 93.75 114 LYS A O 1
ATOM 881 N N . GLU A 1 115 ? 19.208 -6.116 -3.867 1.00 95.75 115 GLU A N 1
ATOM 882 C CA . GLU A 1 115 ? 18.661 -7.452 -3.618 1.00 95.75 115 GLU A CA 1
ATOM 883 C C . GLU A 1 115 ? 18.140 -7.623 -2.180 1.00 95.75 115 GLU A C 1
ATOM 885 O O . GLU A 1 115 ? 17.039 -8.143 -1.981 1.00 95.75 115 GLU A O 1
ATOM 890 N N . ALA A 1 116 ? 18.893 -7.164 -1.176 1.00 97.06 116 ALA A N 1
ATOM 891 C CA . ALA A 1 116 ? 18.499 -7.268 0.227 1.00 97.06 116 ALA A CA 1
ATOM 892 C C . ALA A 1 116 ? 17.209 -6.486 0.533 1.00 97.06 116 ALA A C 1
ATOM 894 O O . ALA A 1 116 ? 16.305 -7.014 1.190 1.00 97.06 116 ALA A O 1
ATOM 895 N N . HIS A 1 117 ? 17.091 -5.255 0.024 1.00 97.00 117 HIS A N 1
ATOM 896 C CA . HIS A 1 117 ? 15.888 -4.437 0.206 1.00 97.00 117 HIS A CA 1
ATOM 897 C C . HIS A 1 117 ? 14.674 -5.031 -0.523 1.00 97.00 117 HIS A C 1
ATOM 899 O O . HIS A 1 117 ? 13.600 -5.147 0.069 1.00 97.00 117 HIS A O 1
ATOM 905 N N . TRP A 1 118 ? 14.845 -5.528 -1.752 1.00 97.25 118 TRP A N 1
ATOM 906 C CA . TRP A 1 118 ? 13.766 -6.150 -2.526 1.00 97.25 118 TRP A CA 1
ATOM 907 C C . TRP A 1 118 ? 13.285 -7.431 -1.843 1.00 97.25 118 TRP A C 1
ATOM 909 O O . TRP A 1 118 ? 12.081 -7.635 -1.694 1.00 97.25 118 TRP A O 1
ATOM 919 N N . LYS A 1 119 ? 14.205 -8.268 -1.340 1.00 97.75 119 LYS A N 1
ATOM 920 C CA . LYS A 1 119 ? 13.858 -9.468 -0.562 1.00 97.75 119 LYS A CA 1
ATOM 921 C C . LYS A 1 119 ? 13.058 -9.134 0.693 1.00 97.75 119 LYS A C 1
ATOM 923 O O . LYS A 1 119 ? 12.079 -9.825 0.967 1.00 97.75 119 LYS A O 1
ATOM 928 N N . LYS A 1 120 ? 13.429 -8.081 1.435 1.00 98.06 120 LYS A N 1
ATOM 929 C CA . LYS A 1 120 ? 12.672 -7.626 2.615 1.00 98.06 120 LYS A CA 1
ATOM 930 C C . LYS A 1 120 ? 11.220 -7.313 2.242 1.00 98.06 120 LYS A C 1
ATOM 932 O O . LYS A 1 120 ? 10.300 -7.847 2.858 1.00 98.06 120 LYS A O 1
ATOM 937 N N . TRP A 1 121 ? 11.010 -6.474 1.231 1.00 98.56 121 TRP A N 1
ATOM 938 C CA . TRP A 1 121 ? 9.672 -6.009 0.862 1.00 98.56 121 TRP A CA 1
ATOM 939 C C . TRP A 1 121 ? 8.821 -7.067 0.165 1.00 98.56 121 TRP A C 1
ATOM 941 O O . TRP A 1 121 ? 7.639 -7.198 0.477 1.00 98.56 121 TRP A O 1
ATOM 951 N N . ILE A 1 122 ? 9.414 -7.873 -0.716 1.00 98.38 122 ILE A N 1
ATOM 952 C CA . ILE A 1 122 ? 8.730 -9.011 -1.342 1.00 98.38 122 ILE A CA 1
ATOM 953 C C . ILE A 1 122 ? 8.375 -10.064 -0.283 1.00 98.38 122 ILE A C 1
ATOM 955 O O . ILE A 1 122 ? 7.288 -10.637 -0.326 1.00 98.38 122 ILE A O 1
ATOM 959 N N . GLY A 1 123 ? 9.245 -10.281 0.709 1.00 98.69 123 GLY A N 1
ATOM 960 C CA . GLY A 1 123 ? 8.953 -11.125 1.867 1.00 98.69 123 GLY A CA 1
ATOM 961 C C . GLY A 1 123 ? 7.724 -10.639 2.636 1.00 98.69 123 GLY A C 1
ATOM 962 O O . GLY A 1 123 ? 6.787 -11.410 2.831 1.00 98.69 123 GLY A O 1
ATOM 963 N N . LEU A 1 124 ? 7.679 -9.349 2.987 1.00 98.62 124 LEU A N 1
ATOM 964 C CA . LEU A 1 124 ? 6.516 -8.732 3.639 1.00 98.62 124 LEU A CA 1
ATOM 965 C C . LEU A 1 124 ? 5.247 -8.835 2.782 1.00 98.62 124 LEU A C 1
ATOM 967 O O . LEU A 1 124 ? 4.173 -9.141 3.299 1.00 98.62 124 LEU A O 1
ATOM 971 N N . TYR A 1 125 ? 5.354 -8.623 1.470 1.00 98.69 125 TYR A N 1
ATOM 972 C CA . TYR A 1 125 ? 4.228 -8.784 0.554 1.00 98.69 125 TYR A CA 1
ATOM 973 C C . TYR A 1 125 ? 3.669 -10.206 0.569 1.00 98.69 125 TYR A C 1
ATOM 975 O O . TYR A 1 125 ? 2.459 -10.376 0.712 1.00 98.69 125 TYR A O 1
ATOM 983 N N . ASN A 1 126 ? 4.537 -11.215 0.477 1.00 98.62 126 ASN A N 1
ATOM 984 C CA . ASN A 1 126 ? 4.139 -12.621 0.498 1.00 98.62 126 ASN A CA 1
ATOM 985 C C . ASN A 1 126 ? 3.574 -13.049 1.859 1.00 98.62 126 ASN A C 1
ATOM 987 O O . ASN A 1 126 ? 2.661 -13.869 1.909 1.00 98.62 126 ASN A O 1
ATOM 991 N N . GLU A 1 127 ? 4.084 -12.490 2.959 1.00 98.38 127 GLU A N 1
ATOM 992 C CA . GLU A 1 127 ? 3.565 -12.747 4.304 1.00 98.38 127 GLU A CA 1
ATOM 993 C C . GLU A 1 127 ? 2.151 -12.173 4.475 1.00 98.38 127 GLU A C 1
ATOM 995 O O . GLU A 1 127 ? 1.248 -12.851 4.967 1.00 98.38 127 GLU A O 1
ATOM 1000 N N . LYS A 1 128 ? 1.940 -10.913 4.073 1.00 98.31 128 LYS A N 1
ATOM 1001 C CA . LYS A 1 128 ? 0.684 -10.202 4.349 1.00 98.31 128 LYS A CA 1
ATOM 1002 C C . LYS A 1 128 ? -0.388 -10.446 3.290 1.00 98.31 128 LYS A C 1
ATOM 1004 O O . LYS A 1 128 ? -1.569 -10.565 3.628 1.00 98.31 128 LYS A O 1
ATOM 1009 N N . MET A 1 129 ? 0.004 -10.527 2.017 1.00 98.12 129 MET A N 1
ATOM 1010 C CA . MET A 1 129 ? -0.874 -10.666 0.848 1.00 98.12 129 MET A CA 1
ATOM 1011 C C . MET A 1 129 ? -2.045 -9.672 0.866 1.00 98.12 129 MET A C 1
ATOM 1013 O O . MET A 1 129 ? -3.190 -10.039 0.589 1.00 98.12 129 MET A O 1
ATOM 1017 N N . LEU A 1 130 ? -1.766 -8.403 1.194 1.00 98.62 130 LEU A N 1
ATOM 1018 C CA . LEU A 1 130 ? -2.785 -7.345 1.290 1.00 98.62 130 LEU A CA 1
ATOM 1019 C C . LEU A 1 130 ? -3.513 -7.098 -0.038 1.00 98.62 130 LEU A C 1
ATOM 1021 O O . LEU A 1 130 ? -4.654 -6.651 -0.038 1.00 98.62 130 LEU A O 1
ATOM 1025 N N . SER A 1 131 ? -2.908 -7.488 -1.163 1.00 97.88 131 SER A N 1
ATOM 1026 C CA . SER A 1 131 ? -3.547 -7.516 -2.483 1.00 97.88 131 SER A CA 1
ATOM 1027 C C . SER A 1 131 ? -4.827 -8.352 -2.549 1.00 97.88 131 SER A C 1
ATOM 1029 O O . SER A 1 131 ? -5.686 -8.082 -3.386 1.00 97.88 131 SER A O 1
ATOM 1031 N N . LYS A 1 132 ? -4.973 -9.341 -1.657 1.00 97.94 132 LYS A N 1
ATOM 1032 C CA . LYS A 1 132 ? -6.172 -10.182 -1.511 1.00 97.94 132 LYS A CA 1
ATOM 1033 C C . LYS A 1 132 ? -7.151 -9.668 -0.449 1.00 97.94 132 LYS A C 1
ATOM 1035 O O . LYS A 1 132 ? -8.220 -10.255 -0.289 1.00 97.94 132 LYS A O 1
ATOM 1040 N N . GLY A 1 133 ? -6.775 -8.629 0.293 1.00 98.38 133 GLY A N 1
ATOM 1041 C CA . GLY A 1 133 ? -7.604 -8.016 1.323 1.00 98.38 133 GLY A CA 1
ATOM 1042 C C . GLY A 1 133 ? -8.730 -7.167 0.741 1.00 98.38 133 GLY A C 1
ATOM 1043 O O . GLY A 1 133 ? -8.753 -6.840 -0.449 1.00 98.38 133 GLY A O 1
ATOM 1044 N N . ASN A 1 134 ? -9.672 -6.812 1.602 1.00 98.62 134 ASN A N 1
ATOM 1045 C CA . ASN A 1 134 ? -10.778 -5.929 1.293 1.00 98.62 134 ASN A CA 1
ATOM 1046 C C . ASN A 1 134 ? -10.355 -4.474 1.543 1.00 98.62 134 ASN A C 1
ATOM 1048 O O . ASN A 1 134 ? -10.217 -4.048 2.688 1.00 98.62 134 ASN A O 1
ATOM 1052 N N . PHE A 1 135 ? -10.104 -3.716 0.474 1.00 98.69 135 PHE A N 1
ATOM 1053 C CA . PHE A 1 135 ? -9.803 -2.287 0.573 1.00 98.69 135 PHE A CA 1
ATOM 1054 C C . PHE A 1 135 ? -11.012 -1.506 1.112 1.00 98.69 135 PHE A C 1
ATOM 1056 O O . PHE A 1 135 ? -12.124 -1.672 0.610 1.00 98.69 135 PHE A O 1
ATOM 1063 N N . LEU A 1 136 ? -10.792 -0.622 2.088 1.00 98.31 136 LEU A N 1
ATOM 1064 C CA . LEU A 1 136 ? -11.833 0.201 2.702 1.00 98.31 136 LEU A CA 1
ATOM 1065 C C . LEU A 1 136 ? -11.583 1.689 2.426 1.00 98.31 136 LEU A C 1
ATOM 1067 O O . LEU A 1 136 ? -10.524 2.228 2.754 1.00 98.31 136 LEU A O 1
ATOM 1071 N N . ASP A 1 137 ? -12.579 2.377 1.866 1.00 96.56 137 ASP A N 1
ATOM 1072 C CA . ASP A 1 137 ? -12.504 3.815 1.579 1.00 96.56 137 ASP A CA 1
ATOM 1073 C C . ASP A 1 137 ? -12.813 4.661 2.828 1.00 96.56 137 ASP A C 1
ATOM 1075 O O . ASP A 1 137 ? -13.868 5.279 2.942 1.00 96.56 137 ASP A O 1
ATOM 1079 N N . LEU A 1 138 ? -11.908 4.623 3.811 1.00 97.88 138 LEU A N 1
ATOM 1080 C CA . LEU A 1 138 ? -12.096 5.279 5.116 1.00 97.88 138 LEU A CA 1
ATOM 1081 C C . LEU A 1 138 ? -11.447 6.662 5.229 1.00 97.88 138 LEU A C 1
ATOM 1083 O O . LEU A 1 138 ? -11.705 7.365 6.207 1.00 97.88 138 LEU A O 1
ATOM 1087 N N . TYR A 1 139 ? -10.599 7.038 4.271 1.00 96.94 139 TYR A N 1
ATOM 1088 C CA . TYR A 1 139 ? -9.832 8.283 4.304 1.00 96.94 139 TYR A CA 1
ATOM 1089 C C . TYR A 1 139 ? -9.970 9.045 2.988 1.00 96.94 139 TYR A C 1
ATOM 1091 O O . TYR A 1 139 ? -9.750 8.488 1.909 1.00 96.94 139 TYR A O 1
ATOM 1099 N N . VAL A 1 140 ? -10.311 10.326 3.068 1.00 94.38 140 VAL A N 1
ATOM 1100 C CA . VAL A 1 140 ? -10.659 11.188 1.939 1.00 94.38 140 VAL A CA 1
ATOM 1101 C C . VAL A 1 140 ? -9.513 12.144 1.625 1.00 94.38 140 VAL A C 1
ATOM 1103 O O . VAL A 1 140 ? -9.034 12.896 2.475 1.00 94.38 140 VAL A O 1
ATOM 1106 N N . TYR A 1 141 ? -9.088 12.156 0.362 1.00 86.94 141 TYR A N 1
ATOM 1107 C CA . TYR A 1 141 ? -8.033 13.051 -0.105 1.00 86.94 141 TYR A CA 1
ATOM 1108 C C . TYR A 1 141 ? -8.418 14.522 0.057 1.00 86.94 141 TYR A C 1
ATOM 1110 O O . TYR A 1 141 ? -9.536 14.917 -0.262 1.00 86.94 141 TYR A O 1
ATOM 1118 N N . GLY A 1 142 ? -7.469 15.335 0.525 1.00 84.88 142 GLY A N 1
ATOM 1119 C CA . GLY A 1 142 ? -7.663 16.771 0.742 1.00 84.88 142 GLY A CA 1
ATOM 1120 C C . GLY A 1 142 ? -8.378 17.132 2.049 1.00 84.88 142 GLY A C 1
ATOM 1121 O O . GLY A 1 142 ? -8.328 18.295 2.436 1.00 84.88 142 GLY A O 1
ATOM 1122 N N . TYR A 1 143 ? -8.980 16.159 2.741 1.00 88.75 143 TYR A N 1
ATOM 1123 C CA . TYR A 1 143 ? -9.611 16.349 4.051 1.00 88.75 143 TYR A CA 1
ATOM 1124 C C . TYR A 1 143 ? -8.835 15.652 5.165 1.00 88.75 143 TYR A C 1
ATOM 1126 O O . TYR A 1 143 ? -8.630 16.235 6.226 1.00 88.75 143 TYR A O 1
ATOM 1134 N N . ASP A 1 144 ? -8.377 14.425 4.915 1.00 91.19 144 ASP A N 1
ATOM 1135 C CA . ASP A 1 144 ? -7.576 13.671 5.870 1.00 91.19 144 ASP A CA 1
ATOM 1136 C C . ASP A 1 144 ? -6.080 13.939 5.671 1.00 91.19 144 ASP A C 1
ATOM 1138 O O . ASP A 1 144 ? -5.566 13.953 4.547 1.00 91.19 144 ASP A O 1
ATOM 1142 N N . PHE A 1 145 ? -5.380 14.142 6.788 1.00 87.56 145 PHE A N 1
ATOM 1143 C CA . PHE A 1 145 ? -3.933 14.299 6.839 1.00 87.56 145 PHE A CA 1
ATOM 1144 C C . PHE A 1 145 ? -3.362 13.564 8.061 1.00 87.56 145 PHE A C 1
ATOM 1146 O O . PHE A 1 145 ? -3.870 13.772 9.167 1.00 87.56 145 PHE A O 1
ATOM 1153 N N . PRO A 1 146 ? -2.290 12.760 7.914 1.00 91.69 146 PRO A N 1
ATOM 1154 C CA . PRO A 1 146 ? -1.585 12.408 6.670 1.00 91.69 146 PRO A CA 1
ATOM 1155 C C . PRO A 1 146 ? -2.436 11.586 5.680 1.00 91.69 146 PRO A C 1
ATOM 1157 O O . PRO A 1 146 ? -3.519 11.120 6.025 1.00 91.69 146 PRO A O 1
ATOM 1160 N N . GLU A 1 147 ? -1.951 11.408 4.441 1.00 94.25 147 GLU A N 1
ATOM 1161 C CA . GLU A 1 147 ? -2.605 10.524 3.462 1.00 94.25 147 GLU A CA 1
ATOM 1162 C C . GLU A 1 147 ? -2.637 9.093 4.018 1.00 94.25 147 GLU A C 1
ATOM 1164 O O . GLU A 1 147 ? -1.606 8.589 4.470 1.00 94.25 147 GLU A O 1
ATOM 1169 N N . ALA A 1 148 ? -3.807 8.447 3.999 1.00 96.75 148 ALA A N 1
ATOM 1170 C CA . ALA A 1 148 ? -4.013 7.177 4.684 1.00 96.75 148 ALA A CA 1
ATOM 1171 C C . ALA A 1 148 ? -4.879 6.177 3.902 1.00 96.75 148 ALA A C 1
ATOM 1173 O O . ALA A 1 148 ? -5.713 6.556 3.077 1.00 96.75 148 ALA A O 1
ATOM 1174 N N . TYR A 1 149 ? -4.679 4.889 4.184 1.00 98.56 149 TYR A N 1
ATOM 1175 C CA . TYR A 1 149 ? -5.379 3.763 3.561 1.00 98.56 149 TYR A CA 1
ATOM 1176 C C . TYR A 1 149 ? -5.687 2.682 4.595 1.00 98.56 149 TYR A C 1
ATOM 1178 O O . TYR A 1 149 ? -4.927 2.511 5.550 1.00 98.56 149 TYR A O 1
ATOM 1186 N N . ALA A 1 150 ? -6.783 1.946 4.392 1.00 98.75 150 ALA A N 1
ATOM 1187 C CA . ALA A 1 150 ? -7.190 0.838 5.251 1.00 98.75 150 ALA A CA 1
ATOM 1188 C C . ALA A 1 150 ? -7.564 -0.404 4.436 1.00 98.75 150 ALA A C 1
ATOM 1190 O O . ALA A 1 150 ? -8.245 -0.315 3.412 1.00 98.75 150 ALA A O 1
ATOM 1191 N N . ILE A 1 151 ? -7.139 -1.570 4.918 1.00 98.88 151 ILE A N 1
ATOM 1192 C CA . ILE A 1 151 ? -7.456 -2.875 4.336 1.00 98.88 151 ILE A CA 1
ATOM 1193 C C . ILE A 1 151 ? -7.878 -3.815 5.458 1.00 98.88 151 ILE A C 1
ATOM 1195 O O . ILE A 1 151 ? -7.150 -4.002 6.430 1.00 98.88 151 ILE A O 1
ATOM 1199 N N . GLU A 1 152 ? -9.034 -4.442 5.298 1.00 98.69 152 GLU A N 1
ATOM 1200 C CA . GLU A 1 152 ? -9.488 -5.525 6.163 1.00 98.69 152 GLU A CA 1
ATOM 1201 C C . GLU A 1 152 ? -9.088 -6.867 5.547 1.00 98.69 152 GLU A C 1
ATOM 1203 O O . GLU A 1 152 ? -9.285 -7.111 4.353 1.00 98.69 152 GLU A O 1
ATOM 1208 N N . LYS A 1 153 ? -8.454 -7.734 6.337 1.00 98.56 153 LYS A N 1
ATOM 1209 C CA . LYS A 1 153 ? -8.047 -9.067 5.883 1.00 98.56 153 LYS A CA 1
ATOM 1210 C C . LYS A 1 153 ? -7.927 -10.018 7.065 1.00 98.56 153 LYS A C 1
ATOM 1212 O O . LYS A 1 153 ? -7.242 -9.718 8.038 1.00 98.56 153 LYS A O 1
ATOM 1217 N N . ASP A 1 154 ? -8.558 -11.184 6.950 1.00 97.00 154 ASP A N 1
ATOM 1218 C CA . ASP A 1 154 ? -8.498 -12.272 7.937 1.00 97.00 154 ASP A CA 1
ATOM 1219 C C . ASP A 1 154 ? -8.856 -11.813 9.369 1.00 97.00 154 ASP A C 1
ATOM 1221 O O . ASP A 1 154 ? -8.217 -12.203 10.345 1.00 97.00 154 ASP A O 1
ATOM 1225 N N . GLY A 1 155 ? -9.859 -10.932 9.498 1.00 96.19 155 GLY A N 1
ATOM 1226 C CA . GLY A 1 155 ? -10.300 -10.370 10.782 1.00 96.19 155 GLY A CA 1
ATOM 1227 C C . GLY A 1 155 ? -9.348 -9.338 11.401 1.00 96.19 155 GLY A C 1
ATOM 1228 O O . GLY A 1 155 ? -9.584 -8.886 12.524 1.00 96.19 155 GLY A O 1
ATOM 1229 N N . LYS A 1 156 ? -8.283 -8.959 10.688 1.00 98.50 156 LYS A N 1
ATOM 1230 C CA . LYS A 1 156 ? -7.330 -7.910 11.060 1.00 98.50 156 LYS A CA 1
ATOM 1231 C C . LYS A 1 156 ? -7.557 -6.659 10.220 1.00 98.50 156 LYS A C 1
ATOM 1233 O O . LYS A 1 156 ? -8.069 -6.733 9.103 1.00 98.50 156 LYS A O 1
ATOM 1238 N N . MET A 1 157 ? -7.105 -5.527 10.747 1.00 98.81 157 MET A N 1
ATOM 1239 C CA . MET A 1 157 ? -7.064 -4.262 10.018 1.00 98.81 157 MET A CA 1
ATOM 1240 C C . MET A 1 157 ? -5.619 -3.877 9.728 1.00 98.81 157 MET A C 1
ATOM 1242 O O . MET A 1 157 ? -4.763 -3.957 10.605 1.00 98.81 157 MET A O 1
ATOM 1246 N N . PHE A 1 158 ? -5.352 -3.448 8.503 1.00 98.88 158 PHE A N 1
ATOM 1247 C CA . PHE A 1 158 ? -4.060 -2.938 8.071 1.00 98.88 158 PHE A CA 1
ATOM 1248 C C . PHE A 1 158 ? -4.216 -1.478 7.682 1.00 98.88 158 PHE A C 1
ATOM 1250 O O . PHE A 1 158 ? -5.123 -1.142 6.922 1.00 98.88 158 PHE A O 1
ATOM 1257 N N . TYR A 1 159 ? -3.335 -0.627 8.197 1.00 98.88 159 TYR A N 1
ATOM 1258 C CA . TYR A 1 159 ? -3.340 0.804 7.920 1.00 98.88 159 TYR A CA 1
ATOM 1259 C C . TYR A 1 159 ? -2.016 1.223 7.307 1.00 98.88 159 TYR A C 1
ATOM 1261 O O . TYR A 1 159 ? -0.958 0.755 7.727 1.00 98.88 159 TYR A O 1
ATOM 1269 N N . ALA A 1 160 ? -2.077 2.138 6.350 1.00 98.50 160 ALA A N 1
ATOM 1270 C CA . ALA A 1 160 ? -0.899 2.737 5.753 1.00 98.50 160 ALA A CA 1
ATOM 1271 C C . ALA A 1 160 ? -1.026 4.252 5.784 1.00 98.50 160 ALA A C 1
ATOM 1273 O O . ALA A 1 160 ? -1.959 4.788 5.195 1.00 98.50 160 ALA A O 1
ATOM 1274 N N . PHE A 1 161 ? -0.099 4.917 6.465 1.00 97.06 161 PHE A N 1
ATOM 1275 C CA . PHE A 1 161 ? -0.009 6.372 6.547 1.00 97.06 161 PHE A CA 1
ATOM 1276 C C . PHE A 1 161 ? 1.237 6.845 5.809 1.00 97.06 161 PHE A C 1
ATOM 1278 O O . PHE A 1 161 ? 2.288 6.218 5.932 1.00 97.06 161 PHE A O 1
ATOM 1285 N N . TYR A 1 162 ? 1.130 7.951 5.077 1.00 94.12 162 TYR A N 1
ATOM 1286 C CA . TYR A 1 162 ? 2.213 8.492 4.258 1.00 94.12 162 TYR A CA 1
ATOM 1287 C C . TYR A 1 162 ? 2.424 9.973 4.551 1.00 94.12 162 TYR A C 1
ATOM 1289 O O . TYR A 1 162 ? 1.472 10.754 4.621 1.00 94.12 162 TYR A O 1
ATOM 1297 N N . ALA A 1 163 ? 3.685 10.357 4.725 1.00 89.38 163 ALA A N 1
ATOM 1298 C CA . ALA A 1 163 ? 4.069 11.744 4.889 1.00 89.38 163 ALA A CA 1
ATOM 1299 C C . ALA A 1 163 ? 3.738 12.536 3.619 1.00 89.38 163 ALA A C 1
ATOM 1301 O O . ALA A 1 163 ? 3.580 11.975 2.531 1.00 89.38 163 ALA A O 1
ATOM 1302 N N . ALA A 1 164 ? 3.620 13.857 3.753 1.00 78.62 164 ALA A N 1
ATOM 1303 C CA . ALA A 1 164 ? 3.480 14.709 2.583 1.00 78.62 164 ALA A CA 1
ATOM 1304 C C . ALA A 1 164 ? 4.726 14.559 1.701 1.00 78.62 164 ALA A C 1
ATOM 1306 O O . ALA A 1 164 ? 5.842 14.787 2.162 1.00 78.62 164 ALA A O 1
ATOM 1307 N N . GLU A 1 165 ? 4.537 14.198 0.437 1.00 68.88 165 GLU A N 1
ATOM 1308 C CA . GLU A 1 165 ? 5.625 14.224 -0.537 1.00 68.88 165 GLU A CA 1
ATOM 1309 C C . GLU A 1 165 ? 5.922 15.667 -0.986 1.00 68.88 165 GLU A C 1
ATOM 1311 O O . GLU A 1 165 ? 5.045 16.539 -0.901 1.00 68.88 165 GLU A O 1
ATOM 1316 N N . PRO A 1 166 ? 7.158 15.948 -1.439 1.00 60.59 166 PRO A N 1
ATOM 1317 C CA . PRO A 1 166 ? 7.508 17.257 -1.982 1.00 60.59 166 PRO A CA 1
ATOM 1318 C C . PRO A 1 166 ? 6.622 17.601 -3.183 1.00 60.59 166 PRO A C 1
ATOM 1320 O O . PRO A 1 166 ? 6.189 16.724 -3.930 1.00 60.59 166 PRO A O 1
ATOM 1323 N N . LYS A 1 167 ? 6.347 18.895 -3.394 1.00 56.00 167 LYS A N 1
ATOM 1324 C CA . LYS A 1 167 ? 5.452 19.342 -4.478 1.00 56.00 167 LYS A CA 1
ATOM 1325 C C . LYS A 1 167 ? 6.088 19.204 -5.867 1.00 56.00 167 LYS A C 1
ATOM 1327 O O . LYS A 1 167 ? 5.387 19.332 -6.868 1.00 56.00 167 LYS A O 1
ATOM 1332 N N . SER A 1 168 ? 7.395 18.953 -5.931 1.00 52.19 168 SER A N 1
ATOM 1333 C CA . SER A 1 168 ? 8.180 18.807 -7.155 1.00 52.19 168 SER A CA 1
ATOM 1334 C C . SER A 1 168 ? 9.341 17.836 -6.941 1.00 52.19 168 SER A C 1
ATOM 1336 O O . SER A 1 168 ? 9.955 17.841 -5.878 1.00 52.19 168 SER A O 1
ATOM 1338 N N . PHE A 1 169 ? 9.722 17.082 -7.979 1.00 49.88 169 PHE A N 1
ATOM 1339 C CA . PHE A 1 169 ? 10.934 16.243 -7.993 1.00 49.88 169 PHE A CA 1
ATOM 1340 C C . PHE A 1 169 ? 12.234 17.033 -7.786 1.00 49.88 169 PHE A C 1
ATOM 1342 O O . PHE A 1 169 ? 13.266 16.457 -7.451 1.00 49.88 169 PHE A O 1
ATOM 1349 N N . LYS A 1 170 ? 12.196 18.355 -8.006 1.00 52.31 170 LYS A N 1
ATOM 1350 C CA . LYS A 1 170 ? 13.329 19.271 -7.790 1.00 52.31 170 LYS A CA 1
ATOM 1351 C C . LYS A 1 170 ? 13.386 19.796 -6.350 1.00 52.31 170 LYS A C 1
ATOM 1353 O O . LYS A 1 170 ? 14.387 20.390 -5.959 1.00 52.31 170 LYS A O 1
ATOM 1358 N N . GLU A 1 171 ? 12.329 19.591 -5.566 1.00 53.25 171 GLU A N 1
ATOM 1359 C CA . GLU A 1 171 ? 12.268 19.970 -4.157 1.00 53.25 171 GLU A CA 1
ATOM 1360 C C . GLU A 1 171 ? 12.668 18.779 -3.283 1.00 53.25 171 GLU A C 1
ATOM 1362 O O . GLU A 1 171 ? 12.262 17.641 -3.519 1.00 53.25 171 GLU A O 1
ATOM 1367 N N . LYS A 1 172 ? 13.465 19.037 -2.241 1.00 47.16 172 LYS A N 1
ATOM 1368 C CA . LYS A 1 172 ? 13.690 18.040 -1.192 1.00 47.16 172 LYS A CA 1
ATOM 1369 C C . LYS A 1 172 ? 12.349 17.693 -0.550 1.00 47.16 172 LYS A C 1
ATOM 1371 O O . LYS A 1 172 ? 11.542 18.595 -0.318 1.00 47.16 172 LYS A O 1
ATOM 1376 N N . ALA A 1 173 ? 12.141 16.410 -0.239 1.00 53.03 173 ALA A N 1
ATOM 1377 C CA . ALA A 1 173 ? 11.022 15.986 0.597 1.00 53.03 173 ALA A CA 1
ATOM 1378 C C . ALA A 1 173 ? 10.929 16.904 1.823 1.00 53.03 173 ALA A C 1
ATOM 1380 O O . ALA A 1 173 ? 11.983 17.245 2.373 1.00 53.03 173 ALA A O 1
ATOM 1381 N N . PRO A 1 174 ? 9.723 17.372 2.201 1.00 53.72 174 PRO A N 1
ATOM 1382 C CA . PRO A 1 174 ? 9.584 18.304 3.306 1.00 53.72 174 PRO A CA 1
ATOM 1383 C C . PRO A 1 174 ? 10.308 17.738 4.529 1.00 53.72 174 PRO A C 1
ATOM 1385 O O . PRO A 1 174 ? 10.020 16.632 4.979 1.00 53.72 174 PRO A O 1
ATOM 1388 N N . GLU A 1 175 ? 11.297 18.484 5.026 1.00 45.34 175 GLU A N 1
ATOM 1389 C CA . GLU A 1 175 ? 12.054 18.109 6.215 1.00 45.34 175 GLU A CA 1
ATOM 1390 C C . GLU A 1 175 ? 11.112 18.207 7.417 1.00 45.34 175 GLU A C 1
ATOM 1392 O O . GLU A 1 175 ? 10.849 19.279 7.959 1.00 45.34 175 GLU A O 1
ATOM 1397 N N . GLY A 1 176 ? 10.534 17.075 7.801 1.00 54.78 176 GLY A N 1
ATOM 1398 C CA . GLY A 1 176 ? 9.626 17.014 8.929 1.00 54.78 176 GLY A CA 1
ATOM 1399 C C . GLY A 1 176 ? 9.076 15.616 9.113 1.00 54.78 176 GLY A C 1
ATOM 1400 O O . GLY A 1 176 ? 8.511 15.031 8.201 1.00 54.78 176 GLY A O 1
ATOM 1401 N N . ILE A 1 177 ? 9.223 15.092 10.323 1.00 59.56 177 ILE A N 1
ATOM 1402 C CA . ILE A 1 177 ? 8.514 13.900 10.778 1.00 59.56 177 ILE A CA 1
ATOM 1403 C C . ILE A 1 177 ? 7.044 14.308 10.945 1.00 59.56 177 ILE A C 1
ATOM 1405 O O . ILE A 1 177 ? 6.795 15.211 11.750 1.00 59.56 177 ILE A O 1
ATOM 1409 N N . PRO A 1 178 ? 6.064 13.712 10.238 1.00 65.38 178 PRO A N 1
ATOM 1410 C CA . PRO A 1 178 ? 4.668 13.814 10.627 1.00 65.38 178 PRO A CA 1
ATOM 1411 C C . PRO A 1 178 ? 4.506 13.556 12.129 1.00 65.38 178 PRO A C 1
ATOM 1413 O O . PRO A 1 178 ? 4.737 12.448 12.613 1.00 65.38 178 PRO A O 1
ATOM 1416 N N . LYS A 1 179 ? 4.132 14.604 12.870 1.00 65.31 179 LYS A N 1
ATOM 1417 C CA . LYS A 1 179 ? 3.812 14.533 14.297 1.00 65.31 179 LYS A CA 1
ATOM 1418 C C . LYS A 1 179 ? 2.323 14.733 14.450 1.00 65.31 179 LYS A C 1
ATOM 1420 O O . LYS A 1 179 ? 1.795 15.776 14.068 1.00 65.31 179 LYS A O 1
ATOM 1425 N N . GLY A 1 180 ? 1.644 13.743 15.007 1.00 69.69 180 GLY A N 1
ATOM 1426 C CA . GLY A 1 180 ? 0.210 13.852 15.175 1.00 69.69 180 GLY A CA 1
ATOM 1427 C C . GLY A 1 180 ? -0.434 12.615 15.761 1.00 69.69 180 GLY A C 1
ATOM 1428 O O . GLY A 1 180 ? 0.187 11.577 15.989 1.00 69.69 180 GLY A O 1
ATOM 1429 N N . GLU A 1 181 ? -1.718 12.776 16.028 1.00 87.38 181 GLU A N 1
ATOM 1430 C CA . GLU A 1 181 ? -2.600 11.706 16.440 1.00 87.38 181 GLU A CA 1
ATOM 1431 C C . GLU A 1 181 ? -3.239 11.111 15.181 1.00 87.38 181 GLU A C 1
ATOM 1433 O O . GLU A 1 181 ? -4.030 11.768 14.509 1.00 87.38 181 GLU A O 1
ATOM 1438 N N . LEU A 1 182 ? -2.841 9.891 14.829 1.00 94.62 182 LEU A N 1
ATOM 1439 C CA . LEU A 1 182 ? -3.378 9.146 13.697 1.00 94.62 182 LEU A CA 1
ATOM 1440 C C . LEU A 1 182 ? -4.698 8.498 14.096 1.00 94.62 182 LEU A C 1
ATOM 1442 O O . LEU A 1 182 ? -4.801 7.899 15.167 1.00 94.62 182 LEU A O 1
ATOM 1446 N N . GLU A 1 183 ? -5.698 8.578 13.228 1.00 96.50 183 GLU A N 1
ATOM 1447 C CA . GLU A 1 183 ? -6.990 7.949 13.470 1.00 96.50 183 GLU A CA 1
ATOM 1448 C C . GLU A 1 183 ? -7.064 6.586 12.774 1.00 96.50 183 GLU A C 1
ATOM 1450 O O . GLU A 1 183 ? -7.005 6.499 11.549 1.00 96.50 183 GLU A O 1
ATOM 1455 N N . LEU A 1 184 ? -7.219 5.514 13.548 1.00 98.38 184 LEU A N 1
ATOM 1456 C CA . LEU A 1 184 ? -7.476 4.159 13.063 1.00 98.38 184 LEU A CA 1
ATOM 1457 C C . LEU A 1 184 ? -8.993 3.967 12.957 1.00 98.38 184 LEU A C 1
ATOM 1459 O O . LEU A 1 184 ? -9.672 3.791 13.970 1.00 98.38 184 LEU A O 1
ATOM 1463 N N . ARG A 1 185 ? -9.532 4.046 11.735 1.00 98.38 185 ARG A N 1
ATOM 1464 C CA . ARG A 1 185 ? -10.975 3.931 11.450 1.00 98.38 185 ARG A CA 1
ATOM 1465 C C . ARG A 1 185 ? -11.367 2.495 11.090 1.00 98.38 185 ARG A C 1
ATOM 1467 O O . ARG A 1 185 ? -10.530 1.714 10.643 1.00 98.38 185 ARG A O 1
ATOM 1474 N N . GLY A 1 186 ? -12.645 2.151 11.237 1.00 97.75 186 GLY A N 1
ATOM 1475 C CA . GLY A 1 186 ? -13.182 0.860 10.779 1.00 97.75 186 GLY A CA 1
ATOM 1476 C C . GLY A 1 186 ? -12.845 -0.334 11.676 1.00 97.75 186 GLY A C 1
ATOM 1477 O O . GLY A 1 186 ? -12.949 -1.475 11.234 1.00 97.75 186 GLY A O 1
ATOM 1478 N N . LEU A 1 187 ? -12.448 -0.090 12.929 1.00 98.12 187 LEU A N 1
ATOM 1479 C CA . LEU A 1 187 ? -12.349 -1.143 13.939 1.00 98.12 187 LEU A CA 1
ATOM 1480 C C . LEU A 1 187 ? -13.763 -1.563 14.370 1.00 98.12 187 LEU A C 1
ATOM 1482 O O . LEU A 1 187 ? -14.699 -0.766 14.325 1.00 98.12 187 LEU A O 1
ATOM 1486 N N . ALA A 1 188 ? -13.938 -2.805 14.822 1.00 96.69 188 ALA A N 1
ATOM 1487 C CA . ALA A 1 188 ? -15.231 -3.232 15.352 1.00 96.69 188 ALA A CA 1
ATOM 1488 C C . ALA A 1 188 ? -15.511 -2.572 16.713 1.00 96.69 188 ALA A C 1
ATOM 1490 O O . ALA A 1 188 ? -14.638 -2.524 17.584 1.00 96.69 188 ALA A O 1
ATOM 1491 N N . GLU A 1 189 ? -16.739 -2.091 16.904 1.00 96.25 189 GLU A N 1
ATOM 1492 C CA . GLU A 1 189 ? -17.178 -1.438 18.138 1.00 96.25 189 GLU A CA 1
ATOM 1493 C C . GLU A 1 189 ? -16.964 -2.332 19.369 1.00 96.25 189 GLU A C 1
ATOM 1495 O O . GLU A 1 189 ? -17.252 -3.531 19.349 1.00 96.25 189 GLU A O 1
ATOM 1500 N N . GLY A 1 190 ? -16.390 -1.754 20.429 1.00 93.69 190 GLY A N 1
ATOM 1501 C CA . GLY A 1 190 ? -16.119 -2.448 21.691 1.00 93.69 190 GLY A CA 1
ATOM 1502 C C . GLY A 1 190 ? -15.021 -3.519 21.634 1.00 93.69 190 GLY A C 1
ATOM 1503 O O . GLY A 1 190 ? -14.670 -4.068 22.677 1.00 93.69 190 GLY A O 1
ATOM 1504 N N . LYS A 1 191 ? -14.442 -3.817 20.460 1.00 95.81 191 LYS A N 1
ATOM 1505 C CA . LYS A 1 191 ? -13.347 -4.789 20.336 1.00 95.81 191 LYS A CA 1
ATOM 1506 C C . LYS A 1 191 ? -11.989 -4.134 20.538 1.00 95.81 191 LYS A C 1
ATOM 1508 O O . LYS A 1 191 ? -11.732 -3.038 20.038 1.00 95.81 191 LYS A O 1
ATOM 1513 N N . SER A 1 192 ? -11.111 -4.850 21.231 1.00 97.31 192 SER A N 1
ATOM 1514 C CA . SER A 1 192 ? -9.716 -4.469 21.426 1.00 97.31 192 SER A CA 1
ATOM 1515 C C . SER A 1 192 ? -8.826 -5.027 20.317 1.00 97.31 192 SER A C 1
ATOM 1517 O O . SER A 1 192 ? -9.039 -6.138 19.833 1.00 97.31 192 SER A O 1
ATOM 1519 N N . TYR A 1 193 ? -7.808 -4.264 19.933 1.00 98.19 193 TYR A N 1
ATOM 1520 C CA . TYR A 1 193 ? -6.835 -4.624 18.907 1.00 98.19 193 TYR A CA 1
ATOM 1521 C C . TYR A 1 193 ? -5.430 -4.252 19.364 1.00 98.19 193 TYR A C 1
ATOM 1523 O O . TYR A 1 193 ? -5.208 -3.121 19.789 1.00 98.19 193 TYR A O 1
ATOM 1531 N N . ARG A 1 194 ? -4.469 -5.169 19.236 1.00 98.12 194 ARG A N 1
ATOM 1532 C CA . ARG A 1 194 ? -3.045 -4.863 19.406 1.00 98.12 194 ARG A CA 1
ATOM 1533 C C . ARG A 1 194 ? -2.490 -4.317 18.098 1.00 98.12 194 ARG A C 1
ATOM 1535 O O . ARG A 1 194 ? -2.638 -4.963 17.060 1.00 98.12 194 ARG A O 1
ATOM 1542 N N . VAL A 1 195 ? -1.874 -3.143 18.161 1.00 98.56 195 VAL A N 1
ATOM 1543 C CA . VAL A 1 195 ? -1.367 -2.398 17.006 1.00 98.56 195 VAL A CA 1
ATOM 1544 C C . VAL A 1 195 ? 0.149 -2.543 16.926 1.00 98.56 195 VAL A C 1
ATOM 1546 O O . VAL A 1 195 ? 0.859 -2.272 17.890 1.00 98.56 195 VAL A O 1
ATOM 1549 N N . MET A 1 196 ? 0.647 -2.954 15.764 1.00 98.38 196 MET A N 1
ATOM 1550 C CA . MET A 1 196 ? 2.066 -3.187 15.495 1.00 98.38 196 MET A CA 1
ATOM 1551 C C . MET A 1 196 ? 2.453 -2.536 14.168 1.00 98.38 196 MET A C 1
ATOM 1553 O O . MET A 1 196 ? 1.788 -2.769 13.164 1.00 98.38 196 MET A O 1
ATOM 1557 N N . ASP A 1 197 ? 3.552 -1.788 14.130 1.00 98.31 197 ASP A N 1
ATOM 1558 C CA . ASP A 1 197 ? 4.250 -1.501 12.874 1.00 98.31 197 ASP A CA 1
ATOM 1559 C C . ASP A 1 197 ? 4.918 -2.790 12.397 1.00 98.31 197 ASP A C 1
ATOM 1561 O O . ASP A 1 197 ? 5.885 -3.262 13.000 1.00 98.31 197 ASP A O 1
ATOM 1565 N N . TYR A 1 198 ? 4.383 -3.384 11.332 1.00 98.12 198 TYR A N 1
ATOM 1566 C CA . TYR A 1 198 ? 4.844 -4.685 10.851 1.00 98.12 198 TYR A CA 1
ATOM 1567 C C . TYR A 1 198 ? 6.120 -4.604 10.002 1.00 98.12 198 TYR A C 1
ATOM 1569 O O . TYR A 1 198 ? 6.720 -5.638 9.711 1.00 98.12 198 TYR A O 1
ATOM 1577 N N . VAL A 1 199 ? 6.562 -3.403 9.620 1.00 97.69 199 VAL A N 1
ATOM 1578 C CA . VAL A 1 199 ? 7.819 -3.195 8.888 1.00 97.69 199 VAL A CA 1
ATOM 1579 C C . VAL A 1 199 ? 8.983 -3.083 9.863 1.00 97.69 199 VAL A C 1
ATOM 1581 O O . VAL A 1 199 ? 10.015 -3.730 9.667 1.00 97.69 199 VAL A O 1
ATOM 1584 N N . ASN A 1 200 ? 8.812 -2.289 10.923 1.00 96.38 200 ASN A N 1
ATOM 1585 C CA . ASN A 1 200 ? 9.857 -2.012 11.914 1.00 96.38 200 ASN A CA 1
ATOM 1586 C C . ASN A 1 200 ? 9.694 -2.810 13.215 1.00 96.38 200 ASN A C 1
ATOM 1588 O O . ASN A 1 200 ? 10.524 -2.689 14.114 1.00 96.38 200 ASN A O 1
ATOM 1592 N N . LYS A 1 201 ? 8.653 -3.647 13.310 1.00 96.94 201 LYS A N 1
ATOM 1593 C CA . LYS A 1 201 ? 8.343 -4.505 14.468 1.00 96.94 201 LYS A CA 1
ATOM 1594 C C . LYS A 1 201 ? 8.178 -3.708 15.767 1.00 96.94 201 LYS A C 1
ATOM 1596 O O . LYS A 1 201 ? 8.612 -4.146 16.834 1.00 96.94 201 LYS A O 1
ATOM 1601 N N . ARG A 1 202 ? 7.563 -2.524 15.674 1.00 97.25 202 ARG A N 1
ATOM 1602 C CA . ARG A 1 202 ? 7.306 -1.643 16.818 1.00 97.25 202 ARG A CA 1
ATOM 1603 C C . ARG A 1 202 ? 5.874 -1.799 17.309 1.00 97.25 202 ARG A C 1
ATOM 1605 O O . ARG A 1 202 ? 4.927 -1.549 16.572 1.00 97.25 202 ARG A O 1
ATOM 1612 N N . ASP A 1 203 ? 5.735 -2.151 18.579 1.00 97.25 203 ASP A N 1
ATOM 1613 C CA . ASP A 1 203 ? 4.444 -2.282 19.243 1.00 97.25 203 ASP A CA 1
ATOM 1614 C C . ASP A 1 203 ? 3.923 -0.918 19.714 1.00 97.25 203 ASP A C 1
ATOM 1616 O O . ASP A 1 203 ? 4.656 -0.140 20.332 1.00 97.25 203 ASP A O 1
ATOM 1620 N N . TYR A 1 204 ? 2.658 -0.642 19.422 1.00 96.44 204 TYR A N 1
ATOM 1621 C CA . TYR A 1 204 ? 1.953 0.581 19.798 1.00 96.44 204 TYR A CA 1
ATOM 1622 C C . TYR A 1 204 ? 0.885 0.347 20.879 1.00 96.44 204 TYR A C 1
ATOM 1624 O O . TYR A 1 204 ? 0.186 1.280 21.274 1.00 96.44 204 TYR A O 1
ATOM 1632 N N . GLY A 1 205 ? 0.782 -0.876 21.399 1.00 96.56 205 GLY A N 1
ATOM 1633 C CA . GLY A 1 205 ? -0.144 -1.253 22.457 1.00 96.56 205 GLY A CA 1
ATOM 1634 C C . GLY A 1 205 ? -1.519 -1.663 21.939 1.00 96.56 205 GLY A C 1
ATOM 1635 O O . GLY A 1 205 ? -1.690 -2.061 20.786 1.00 96.56 205 GLY A O 1
ATOM 1636 N N . VAL A 1 206 ? -2.506 -1.615 22.834 1.00 97.19 206 VAL A N 1
ATOM 1637 C CA . VAL A 1 206 ? -3.886 -2.021 22.554 1.00 97.19 206 VAL A CA 1
ATOM 1638 C C . VAL A 1 206 ? -4.778 -0.793 22.421 1.00 97.19 206 VAL A C 1
ATOM 1640 O O . VAL A 1 206 ? -4.736 0.110 23.253 1.00 97.19 206 VAL A O 1
ATOM 1643 N N . VAL A 1 207 ? -5.611 -0.788 21.386 1.00 96.69 207 VAL A N 1
ATOM 1644 C CA . VAL A 1 207 ? -6.657 0.210 21.154 1.00 96.69 207 VAL A CA 1
ATOM 1645 C C . VAL A 1 207 ? -8.029 -0.455 21.123 1.00 96.69 207 VAL A C 1
ATOM 1647 O O . VAL A 1 207 ? -8.122 -1.663 20.919 1.00 96.69 207 VAL A O 1
ATOM 1650 N N . THR A 1 208 ? -9.096 0.323 21.286 1.00 97.00 208 THR A N 1
ATOM 1651 C CA . THR A 1 208 ? -10.478 -0.175 21.222 1.00 97.00 208 THR A CA 1
ATOM 1652 C C . THR A 1 208 ? -11.241 0.550 20.121 1.00 97.00 208 THR A C 1
ATOM 1654 O O . THR A 1 208 ? -11.077 1.756 19.964 1.00 97.00 208 THR A O 1
ATOM 1657 N N . GLY A 1 209 ? -12.046 -0.186 19.352 1.00 95.81 209 GLY A N 1
ATOM 1658 C CA . GLY A 1 209 ? -12.895 0.379 18.303 1.00 95.81 209 GLY A CA 1
ATOM 1659 C C . GLY A 1 209 ? -14.134 1.118 18.834 1.00 95.81 209 GLY A C 1
ATOM 1660 O O . GLY A 1 209 ? -14.426 1.065 20.031 1.00 95.81 209 GLY A O 1
ATOM 1661 N N . PRO A 1 210 ? -14.907 1.774 17.950 1.00 96.25 210 PRO A N 1
ATOM 1662 C CA . PRO A 1 210 ? -14.863 1.643 16.487 1.00 96.25 210 PRO A CA 1
ATOM 1663 C C . PRO A 1 210 ? -13.821 2.529 15.783 1.00 96.25 210 PRO A C 1
ATOM 1665 O O . PRO A 1 210 ? -13.436 2.271 14.640 1.00 96.25 210 PRO A O 1
ATOM 1668 N N . THR A 1 211 ? -13.325 3.549 16.478 1.00 97.06 211 THR A N 1
ATOM 1669 C CA . THR A 1 211 ? -12.196 4.379 16.058 1.00 97.06 211 THR A CA 1
ATOM 1670 C C . THR A 1 211 ? -11.197 4.489 17.197 1.00 97.06 211 THR A C 1
ATOM 1672 O O . THR A 1 211 ? -11.566 4.461 18.370 1.00 97.06 211 THR A O 1
ATOM 1675 N N . ALA A 1 212 ? -9.919 4.614 16.856 1.00 96.69 212 ALA A N 1
ATOM 1676 C CA . ALA A 1 212 ? -8.863 4.803 17.835 1.00 96.69 212 ALA A CA 1
ATOM 1677 C C . ALA A 1 212 ? -7.899 5.901 17.411 1.00 96.69 212 ALA A C 1
ATOM 1679 O O . ALA A 1 212 ? -7.665 6.128 16.228 1.00 96.69 212 ALA A O 1
ATOM 1680 N N . LYS A 1 213 ? -7.312 6.556 18.405 1.00 95.50 213 LYS A N 1
ATOM 1681 C CA . LYS A 1 213 ? -6.320 7.610 18.240 1.00 95.50 213 LYS A CA 1
ATOM 1682 C C . LYS A 1 213 ? -4.953 7.079 18.642 1.00 95.50 213 LYS A C 1
ATOM 1684 O O . LYS A 1 213 ? -4.797 6.553 19.743 1.00 95.50 213 LYS A O 1
ATOM 1689 N N . LEU A 1 214 ? -3.977 7.206 17.753 1.00 94.69 214 LEU A N 1
ATOM 1690 C CA . LEU A 1 214 ? -2.631 6.688 17.938 1.00 94.69 214 LEU A CA 1
ATOM 1691 C C . LEU A 1 214 ? -1.602 7.804 17.787 1.00 94.69 214 LEU A C 1
ATOM 1693 O O . LEU A 1 214 ? -1.462 8.394 16.721 1.00 94.69 214 LEU A O 1
ATOM 1697 N N . LYS A 1 215 ? -0.826 8.061 18.839 1.00 92.94 215 LYS A N 1
ATOM 1698 C CA . LYS A 1 215 ? 0.323 8.967 18.748 1.00 92.94 215 LYS A CA 1
ATOM 1699 C C . LYS A 1 215 ? 1.485 8.235 18.089 1.00 92.94 215 LYS A C 1
ATOM 1701 O O . LYS A 1 215 ? 2.011 7.277 18.656 1.00 92.94 215 LYS A O 1
ATOM 1706 N N . ALA A 1 216 ? 1.886 8.692 16.911 1.00 90.81 216 ALA A N 1
ATOM 1707 C CA . ALA A 1 216 ? 3.007 8.124 16.183 1.00 90.81 216 ALA A CA 1
ATOM 1708 C C . ALA A 1 216 ? 3.803 9.211 15.459 1.00 90.81 216 ALA A C 1
ATOM 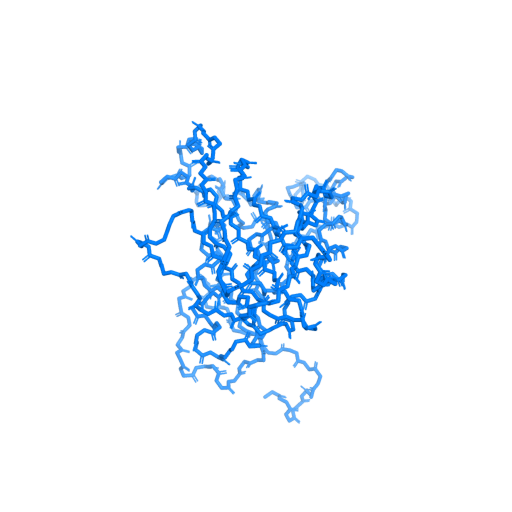1710 O O . ALA A 1 216 ? 3.296 10.284 15.143 1.00 90.81 216 ALA A O 1
ATOM 1711 N N . GLU A 1 217 ? 5.066 8.889 15.213 1.00 88.88 217 GLU A N 1
ATOM 1712 C CA . GLU A 1 217 ? 6.024 9.705 14.484 1.00 88.88 217 GLU A CA 1
ATOM 1713 C C . GLU A 1 217 ? 6.702 8.798 13.455 1.00 88.88 217 GLU A C 1
ATOM 1715 O O . GLU A 1 217 ? 7.161 7.707 13.806 1.00 88.88 217 GLU A O 1
ATOM 1720 N N . PHE A 1 218 ? 6.727 9.220 12.193 1.00 89.31 218 PHE A N 1
ATOM 1721 C CA . PHE A 1 218 ? 7.332 8.482 11.082 1.00 89.31 218 PHE A CA 1
ATOM 1722 C C . PHE A 1 218 ? 7.845 9.459 10.020 1.00 89.31 218 PHE A C 1
ATOM 1724 O O . PHE A 1 218 ? 7.375 10.589 9.973 1.00 89.31 218 PHE A O 1
ATOM 1731 N N . MET A 1 219 ? 8.824 9.057 9.203 1.00 85.31 219 MET A N 1
ATOM 1732 C CA . MET A 1 219 ? 9.444 9.952 8.209 1.00 85.31 219 MET A CA 1
ATOM 1733 C C . MET A 1 219 ? 8.739 9.910 6.854 1.00 85.31 219 MET A C 1
ATOM 1735 O O . MET A 1 219 ? 8.338 10.945 6.345 1.00 85.31 219 MET A O 1
ATOM 1739 N N . GLU A 1 220 ? 8.574 8.718 6.283 1.00 88.94 220 GLU A N 1
ATOM 1740 C CA . GLU A 1 220 ? 8.010 8.551 4.936 1.00 88.94 220 GLU A CA 1
ATOM 1741 C C . GLU A 1 220 ? 6.661 7.849 4.994 1.00 88.94 220 GLU A C 1
ATOM 1743 O O . GLU A 1 220 ? 5.659 8.337 4.477 1.00 88.94 220 GLU A O 1
ATOM 1748 N N . ASN A 1 221 ? 6.624 6.704 5.670 1.00 94.50 221 ASN A N 1
ATOM 1749 C CA . ASN A 1 221 ? 5.430 5.895 5.816 1.00 94.50 221 ASN A CA 1
ATOM 1750 C C . ASN A 1 221 ? 5.384 5.203 7.182 1.00 94.50 221 ASN A C 1
ATOM 1752 O O . ASN A 1 221 ? 6.410 5.011 7.838 1.00 94.50 221 ASN A O 1
ATOM 1756 N N . LEU A 1 222 ? 4.175 4.833 7.594 1.00 97.12 222 LEU A N 1
ATOM 1757 C CA . LEU A 1 222 ? 3.906 3.982 8.745 1.00 97.12 222 LEU A CA 1
ATOM 1758 C C . LEU A 1 222 ? 2.874 2.929 8.346 1.00 97.12 222 LEU A C 1
ATOM 1760 O O . LEU A 1 222 ? 1.753 3.259 7.956 1.00 97.12 222 LEU A O 1
ATOM 1764 N N . LEU A 1 223 ? 3.266 1.664 8.461 1.00 98.69 223 LEU A N 1
ATOM 1765 C CA . LEU A 1 223 ? 2.482 0.512 8.041 1.00 98.69 223 LEU A CA 1
ATOM 1766 C C . LEU A 1 223 ? 2.103 -0.330 9.263 1.00 98.69 223 LEU A C 1
ATOM 1768 O O . LEU A 1 223 ? 2.946 -1.004 9.855 1.00 98.69 223 LEU A O 1
ATOM 1772 N N . LEU A 1 224 ? 0.832 -0.265 9.655 1.00 98.81 224 LEU A N 1
ATOM 1773 C CA . LEU A 1 224 ? 0.320 -0.854 10.889 1.00 98.81 224 LEU A CA 1
ATOM 1774 C C . LEU A 1 224 ? -0.548 -2.082 10.620 1.00 98.81 224 LEU A C 1
ATOM 1776 O O . LEU A 1 224 ? -1.345 -2.106 9.687 1.00 98.81 224 LEU A O 1
ATOM 1780 N N . GLU A 1 225 ? -0.441 -3.069 11.500 1.00 98.81 225 GLU A N 1
ATOM 1781 C CA . GLU A 1 225 ? -1.342 -4.210 11.629 1.00 98.81 225 GLU A CA 1
ATOM 1782 C C . GLU A 1 225 ? -2.035 -4.115 12.993 1.00 98.81 225 GLU A C 1
ATOM 1784 O O . GLU A 1 225 ? -1.381 -4.097 14.035 1.00 98.81 225 GLU A O 1
ATOM 1789 N N . ALA A 1 226 ? -3.363 -4.064 12.987 1.00 98.69 226 ALA A N 1
ATOM 1790 C CA . ALA A 1 226 ? -4.217 -4.134 14.161 1.00 98.69 226 ALA A CA 1
ATOM 1791 C C . ALA A 1 226 ? -4.853 -5.530 14.222 1.00 98.69 226 ALA A C 1
ATOM 1793 O O . ALA A 1 226 ? -5.773 -5.859 13.467 1.00 98.69 226 ALA A O 1
ATOM 1794 N N . THR A 1 227 ? -4.342 -6.367 15.124 1.00 98.31 227 THR A N 1
ATOM 1795 C CA . THR A 1 227 ? -4.829 -7.737 15.341 1.00 98.31 227 THR A CA 1
ATOM 1796 C C . THR A 1 227 ? -5.795 -7.762 16.522 1.00 98.31 227 THR A C 1
ATOM 1798 O O . THR A 1 227 ? -5.452 -7.187 17.556 1.00 98.31 227 THR A O 1
ATOM 1801 N N . PRO A 1 228 ? -6.966 -8.426 16.426 1.00 97.12 228 PRO A N 1
ATOM 1802 C CA . PRO A 1 228 ? -7.867 -8.584 17.564 1.00 97.12 228 PRO A CA 1
ATOM 1803 C C . PRO A 1 228 ? -7.128 -9.087 18.809 1.00 97.12 228 PRO A C 1
ATOM 1805 O O . PRO A 1 228 ? -6.405 -10.082 18.757 1.00 97.12 228 PRO A O 1
ATOM 1808 N N . ALA A 1 229 ? -7.306 -8.385 19.921 1.00 93.00 229 ALA A N 1
ATOM 1809 C CA . ALA A 1 229 ? -6.748 -8.732 21.217 1.00 93.00 229 ALA A CA 1
ATOM 1810 C C . ALA A 1 229 ? -7.880 -9.157 22.167 1.00 93.00 229 ALA A C 1
ATOM 1812 O O . ALA A 1 229 ? -9.012 -8.687 22.014 1.00 93.00 229 ALA A O 1
ATOM 1813 N N . PRO A 1 230 ? -7.602 -10.025 23.158 1.00 83.50 230 PRO A N 1
ATOM 1814 C CA . PRO A 1 230 ? -8.536 -10.260 24.252 1.00 83.50 230 PRO A CA 1
ATOM 1815 C C . PRO A 1 230 ? -8.925 -8.927 24.897 1.00 83.50 230 PRO A C 1
ATOM 1817 O O . PRO A 1 230 ? -8.095 -8.019 24.976 1.00 83.50 230 PRO A O 1
ATOM 1820 N N . ALA A 1 231 ? -10.174 -8.813 25.353 1.00 65.00 231 ALA A N 1
ATOM 1821 C CA . ALA A 1 231 ? -10.598 -7.657 26.135 1.00 65.00 231 ALA A CA 1
ATOM 1822 C C . ALA A 1 231 ? -9.653 -7.502 27.335 1.00 65.00 231 ALA A C 1
ATOM 1824 O O . ALA A 1 231 ? -9.399 -8.482 28.038 1.00 65.00 231 ALA A O 1
ATOM 1825 N N . ASP A 1 232 ? -9.108 -6.302 27.539 1.00 57.47 232 ASP A N 1
ATOM 1826 C CA . ASP A 1 232 ? -8.293 -6.025 28.719 1.00 57.47 232 ASP A CA 1
ATOM 1827 C C . ASP A 1 232 ? -9.193 -6.196 29.957 1.00 57.47 232 ASP A C 1
ATOM 1829 O O . ASP A 1 232 ? -10.181 -5.468 30.079 1.00 57.47 232 ASP A O 1
ATOM 1833 N N . PRO A 1 233 ? -8.918 -7.152 30.867 1.00 51.00 233 PRO A N 1
ATOM 1834 C CA . PRO A 1 233 ? -9.767 -7.407 32.032 1.00 51.00 233 PRO A CA 1
ATOM 1835 C C . PRO A 1 233 ? -9.765 -6.259 33.058 1.00 51.00 233 PRO A C 1
ATOM 1837 O O . PRO A 1 233 ? -10.337 -6.403 34.137 1.00 51.00 233 PRO A O 1
ATOM 1840 N N . LYS A 1 234 ? -9.113 -5.128 32.758 1.00 45.91 234 LYS A N 1
ATOM 1841 C CA . LYS A 1 234 ? -9.058 -3.930 33.598 1.00 45.91 234 LYS A CA 1
ATOM 1842 C C . LYS A 1 234 ? -9.720 -2.730 32.914 1.00 45.91 234 LYS A C 1
ATOM 1844 O O . LYS A 1 234 ? -9.047 -1.774 32.528 1.00 45.91 234 LYS A O 1
ATOM 1849 N N . ARG A 1 235 ? -11.045 -2.756 32.809 1.00 46.84 235 ARG A N 1
ATOM 1850 C CA . ARG A 1 235 ? -11.877 -1.549 32.728 1.00 46.84 235 ARG A CA 1
ATOM 1851 C C . ARG A 1 235 ? -13.089 -1.695 33.626 1.00 46.84 235 ARG A C 1
ATOM 1853 O O . ARG A 1 235 ? -13.681 -2.793 33.613 1.00 46.84 235 ARG A O 1
#

Secondary structure (DSSP, 8-state):
-TTT-TTPPP----TTSPPPGGGGGG-SSEE--S-SBHHHHHHHHHHHHHHH-TT--EEEEEGGGGBEESSGGG-EE----HHHHHHTT-EEE---BSS---GGGTTTB--HHHHHHHHHHHHHHHHH-GGGSEEE----TTTSSSEEEEEEETTEEEEEEEPPPPSSTTSPPPS---EEEEEE-SPPBT-EEEEEETTTTEEEEEEEBS-EEEEEE-SSEEEEEEEEEPPPS--

Foldseek 3Di:
DCVVPVPDFAEDEPAQDDDDLVCLVVGQEYELYLAQALVSLLVSLVVCCVSVHQLRAYESEAQLNNHWDDDDPPIARHGLPLLSQQQSLYDYHHAADPDDPDDVRVRRHCDPVNVVSCCLSVVVCVVPNLSRWGWDPPDDPPPDPPDKTWTDDPNKIKMKGFHDADPDSPDDGPPDWDWAWDKDAQCDAQWKWWKAQPSVRDTQGIAGDNMGTGGDTDDGMTMMMTHTDPDDPPD